Protein AF-A0ABD0WY75-F1 (afdb_monomer_lite)

pLDDT: mean 77.97, std 17.56, range [25.66, 98.19]

Sequence (270 aa):
MMVNAELRQLYPDSDELFEIVLMTNNDAKVGVRLLNSINHYELTTDKFCMMGGQSPIGFLKAYMTNLYLSEDEEKVTEAISQGIACGRCLARRGDSSLITCCNGIAAATMFTAGNVENQLSDTQLRVAFDGDGVLFSDESQIVFNNHGLDSFHENEERLKNQPLQQGLLKYFLEALVKLQNKFDKSQMCPIKTYLVTSRSEVEAGARVHKTLQSWGLKIDQFMFLAGKPKGPPLQKIQPHIFFEDDMKHINLVRELGIITAHVPYGINNM

Secondary structure (DSSP, 8-state):
-HHHHHHHHH-TT-------EEEE-S-HHHHHHHHHHHHHTT---SEEEE-TT--THHHHHHTT-S-EEES-HHHHHHHHHTT--EEEE---TT-------TTT---------TT------TT-EEEEE-TBTTTB-THHHHHHHHHHHHHHHHHHHHTTTSPPPB-TTHHHHHHHHHHHHHGGGSSS-SEEEEEEESS-HHHHHHHHHHHHHHTT---SEEEE-TT--SHHHHHHH--SEEEES-HHHHHHHHHTT--EEE---SGGG-

InterPro domains:
  IPR010394 5-nucleotidase [PF06189] (11-93)
  IPR010394 5-nucleotidase [PF06189] (103-269)
  IPR010394 5-nucleotidase [PTHR31367] (103-269)
  IPR036412 HAD-like superfamily [SSF56784] (127-269)

Organism: Umbra pygmaea (NCBI:txid75934)

Structure (mmCIF, N/CA/C/O backbone):
data_AF-A0ABD0WY75-F1
#
_entry.id   AF-A0ABD0WY75-F1
#
loop_
_atom_site.group_PDB
_atom_site.id
_atom_site.type_symbol
_atom_site.label_atom_id
_atom_site.label_alt_id
_atom_site.label_comp_id
_atom_site.label_asym_id
_atom_site.label_entity_id
_atom_site.label_seq_id
_atom_site.pdbx_PDB_ins_code
_atom_site.Cartn_x
_atom_site.Cartn_y
_atom_site.Cartn_z
_atom_site.occupancy
_atom_site.B_iso_or_equiv
_atom_site.auth_seq_id
_atom_site.auth_comp_id
_atom_site.auth_asym_id
_atom_site.auth_atom_id
_atom_site.pdbx_PDB_model_num
ATOM 1 N N . MET A 1 1 ? -3.040 2.465 20.065 1.00 56.69 1 MET A N 1
ATOM 2 C CA . MET A 1 1 ? -3.080 2.980 18.678 1.00 56.69 1 MET A CA 1
ATOM 3 C C . MET A 1 1 ? -2.959 4.506 18.710 1.00 56.69 1 MET A C 1
ATOM 5 O O . MET A 1 1 ? -3.927 5.173 19.058 1.00 56.69 1 MET A O 1
ATOM 9 N N . MET A 1 2 ? -1.765 5.064 18.461 1.00 69.94 2 MET A N 1
ATOM 10 C CA . MET A 1 2 ? -1.495 6.499 18.694 1.00 69.94 2 MET A CA 1
ATOM 11 C C . MET A 1 2 ? -2.201 7.439 17.712 1.00 69.94 2 MET A C 1
ATOM 13 O O . MET A 1 2 ? -2.633 8.506 18.126 1.00 69.94 2 MET A O 1
ATOM 17 N N . VAL A 1 3 ? -2.422 7.021 16.459 1.00 81.00 3 VAL A N 1
ATOM 18 C CA . VAL A 1 3 ? -3.060 7.865 15.429 1.00 81.00 3 VAL A CA 1
ATOM 19 C C . VAL A 1 3 ? -4.425 8.386 15.890 1.00 81.00 3 VAL A C 1
ATOM 21 O O . VAL A 1 3 ? -4.645 9.592 15.906 1.00 81.00 3 VAL A O 1
ATOM 24 N N . ASN A 1 4 ? -5.328 7.502 16.331 1.00 84.00 4 ASN A N 1
ATOM 25 C CA . ASN A 1 4 ? -6.648 7.921 16.815 1.00 84.00 4 ASN A CA 1
ATOM 26 C C . ASN A 1 4 ? -6.574 8.705 18.128 1.00 84.00 4 ASN A C 1
ATOM 28 O O . ASN A 1 4 ? -7.386 9.601 18.338 1.00 84.00 4 ASN A O 1
ATOM 32 N N . ALA A 1 5 ? -5.620 8.387 19.008 1.00 82.75 5 ALA A N 1
ATOM 33 C CA . ALA A 1 5 ? -5.433 9.139 20.245 1.00 82.75 5 ALA A CA 1
ATOM 34 C C . ALA A 1 5 ? -5.037 10.596 19.951 1.00 82.75 5 ALA A C 1
ATOM 36 O O . ALA A 1 5 ? -5.632 11.513 20.510 1.00 82.75 5 ALA A O 1
ATOM 37 N N . GLU A 1 6 ? -4.102 10.814 19.025 1.00 84.38 6 GLU A N 1
ATOM 38 C CA . GLU A 1 6 ? -3.694 12.151 18.589 1.00 84.38 6 GLU A CA 1
ATOM 39 C C . GLU A 1 6 ? -4.795 12.863 17.788 1.00 84.38 6 GLU A C 1
ATOM 41 O O . GLU A 1 6 ? -5.057 14.041 18.031 1.00 84.38 6 GLU A O 1
ATOM 46 N N . LEU A 1 7 ? -5.510 12.161 16.896 1.00 86.19 7 LEU A N 1
ATOM 47 C CA . LEU A 1 7 ? -6.658 12.738 16.182 1.00 86.19 7 LEU A CA 1
ATOM 48 C C . LEU A 1 7 ? -7.729 13.236 17.150 1.00 86.19 7 LEU A C 1
ATOM 50 O O . LEU A 1 7 ? -8.229 14.338 16.963 1.00 86.19 7 LEU A O 1
ATOM 54 N N . ARG A 1 8 ? -8.047 12.471 18.201 1.00 87.12 8 ARG A N 1
ATOM 55 C CA . ARG A 1 8 ? -9.018 12.884 19.226 1.00 87.12 8 ARG A CA 1
ATOM 56 C C . ARG A 1 8 ? -8.521 14.056 20.075 1.00 87.12 8 ARG A C 1
ATOM 58 O O . ARG A 1 8 ? -9.341 14.827 20.556 1.00 87.12 8 ARG A O 1
ATOM 65 N N . GLN A 1 9 ? -7.209 14.219 20.259 1.00 86.06 9 GLN A N 1
ATOM 66 C CA . GLN A 1 9 ? -6.656 15.405 20.926 1.00 86.06 9 GLN A CA 1
ATOM 67 C C . GLN A 1 9 ? -6.775 16.660 20.053 1.00 86.06 9 GLN A C 1
ATOM 69 O O . GLN A 1 9 ? -7.120 17.727 20.557 1.00 86.06 9 GLN A O 1
ATOM 74 N N . LEU A 1 10 ? -6.495 16.542 18.753 1.00 86.00 10 LEU A N 1
ATOM 75 C CA . LEU A 1 10 ? -6.554 17.664 17.809 1.00 86.00 10 LEU A CA 1
ATOM 76 C C . LEU A 1 10 ? -7.991 18.015 17.395 1.00 86.00 10 LEU A C 1
ATOM 78 O O . LEU A 1 10 ? -8.306 19.186 17.178 1.00 86.00 10 LEU A O 1
ATOM 82 N N . TYR A 1 11 ? -8.848 17.002 17.284 1.00 87.56 11 TYR A N 1
ATOM 83 C CA . TYR A 1 11 ? -10.222 17.085 16.797 1.00 87.56 11 TYR A CA 1
ATOM 84 C C . TYR A 1 11 ? -11.162 16.218 17.660 1.00 87.56 11 TYR A C 1
ATOM 86 O O . TYR A 1 11 ? -11.582 15.145 17.218 1.00 87.56 11 TYR A O 1
ATOM 94 N N . PRO A 1 12 ? -11.520 16.665 18.880 1.00 86.19 12 PRO A N 1
ATOM 95 C CA . PRO A 1 12 ? -12.317 15.872 19.825 1.00 86.19 12 PRO A CA 1
ATOM 96 C C . PRO A 1 12 ? -13.682 15.420 19.292 1.00 86.19 12 PRO A C 1
ATOM 98 O O . PRO A 1 12 ? -14.121 14.318 19.612 1.00 86.19 12 PRO A O 1
ATOM 101 N N . ASP A 1 13 ? -14.308 16.244 18.449 1.00 87.25 13 ASP A N 1
ATOM 102 C CA . ASP A 1 13 ? -15.655 16.020 17.908 1.00 87.25 13 ASP A CA 1
ATOM 103 C C . ASP A 1 13 ? -15.654 15.391 16.498 1.00 87.25 13 ASP A C 1
ATOM 105 O O . ASP A 1 13 ? -16.693 15.322 15.847 1.00 87.25 13 ASP A O 1
ATOM 109 N N . SER A 1 14 ? -14.491 14.991 15.965 1.00 82.25 14 SER A N 1
ATOM 110 C CA . SER A 1 14 ? -14.400 14.421 14.615 1.00 82.25 14 SER A CA 1
ATOM 111 C C . SER A 1 14 ? -14.626 12.910 14.626 1.00 82.25 14 SER A C 1
ATOM 113 O O . SER A 1 14 ? -13.877 12.170 15.260 1.00 82.25 14 SER A O 1
ATOM 115 N N . ASP A 1 15 ? -15.597 12.453 13.834 1.00 80.25 15 ASP A N 1
ATOM 116 C CA . ASP A 1 15 ? -15.858 11.024 13.596 1.00 80.25 15 ASP A CA 1
ATOM 117 C C . ASP A 1 15 ? -14.959 10.413 12.506 1.00 80.25 15 ASP A C 1
ATOM 119 O O . ASP A 1 15 ? -14.953 9.208 12.269 1.00 80.25 15 ASP A O 1
ATOM 123 N N . GLU A 1 16 ? -14.171 11.237 11.822 1.00 81.38 16 GLU A N 1
ATOM 124 C CA . GLU A 1 16 ? -13.267 10.807 10.758 1.00 81.38 16 GLU A CA 1
ATOM 125 C C . GLU A 1 16 ? -11.935 10.317 11.358 1.00 81.38 16 GLU A C 1
ATOM 127 O O . GLU A 1 16 ? -10.916 11.026 11.345 1.00 81.38 16 GLU A O 1
ATOM 132 N N . LEU A 1 17 ? -11.977 9.103 11.902 1.00 82.50 17 LEU A N 1
ATOM 133 C CA . LEU A 1 17 ? -10.869 8.401 12.546 1.00 82.50 17 LEU A CA 1
ATOM 134 C C . LEU A 1 17 ? -10.391 7.212 11.705 1.00 82.50 17 LEU A C 1
ATOM 136 O O . LEU A 1 17 ? -11.033 6.803 10.739 1.00 82.50 17 LEU A O 1
ATOM 140 N N . PHE A 1 18 ? -9.247 6.643 12.081 1.00 80.50 18 PHE A N 1
ATOM 141 C CA . PHE A 1 18 ? -8.784 5.376 11.528 1.00 80.50 18 PHE A CA 1
ATOM 142 C C . PHE A 1 18 ? -9.603 4.234 12.144 1.00 80.50 18 PHE A C 1
ATOM 144 O O . PHE A 1 18 ? -9.362 3.866 13.290 1.00 80.50 18 PHE A O 1
ATOM 151 N N . GLU A 1 19 ? -10.583 3.695 11.421 1.00 80.00 19 GLU A N 1
ATOM 152 C CA . GLU A 1 19 ? -11.421 2.601 11.927 1.00 80.00 19 GLU A CA 1
ATOM 153 C C . GLU A 1 19 ? -10.840 1.225 11.577 1.00 80.00 19 GLU A C 1
ATOM 155 O O . GLU A 1 19 ? -10.542 0.936 10.415 1.00 80.00 19 GLU A O 1
ATOM 160 N N . ILE A 1 20 ? -10.744 0.340 12.572 1.00 79.19 20 ILE A N 1
ATOM 161 C CA . ILE A 1 20 ? -10.392 -1.069 12.376 1.00 79.19 20 ILE A CA 1
ATOM 162 C C . ILE A 1 20 ? -11.634 -1.935 12.563 1.00 79.19 20 ILE A C 1
ATOM 164 O O . ILE A 1 20 ? -12.172 -2.066 13.667 1.00 79.19 20 ILE A O 1
ATOM 168 N N . VAL A 1 21 ? -12.060 -2.570 11.470 1.00 77.81 21 VAL A N 1
ATOM 169 C CA . VAL A 1 21 ? -13.169 -3.527 11.464 1.00 77.81 21 VAL A CA 1
ATOM 170 C C . VAL A 1 21 ? -12.616 -4.943 11.398 1.00 77.81 21 VAL A C 1
ATOM 172 O O . VAL A 1 21 ? -11.997 -5.335 10.409 1.00 77.81 21 VAL A O 1
ATOM 175 N N . LEU A 1 22 ? -12.868 -5.735 12.438 1.00 77.19 22 LEU A N 1
ATOM 176 C CA . LEU A 1 22 ? -12.552 -7.157 12.422 1.00 77.19 22 LEU A CA 1
ATOM 177 C C . LEU A 1 22 ? -13.721 -7.938 11.817 1.00 77.19 22 LEU A C 1
ATOM 179 O O . LEU A 1 22 ? -14.833 -7.916 12.344 1.00 77.19 22 LEU A O 1
ATOM 183 N N . MET A 1 23 ? -13.463 -8.670 10.735 1.00 75.56 23 MET A N 1
ATOM 184 C CA . MET A 1 23 ? -14.471 -9.476 10.044 1.00 75.56 23 MET A CA 1
ATOM 185 C C . MET A 1 23 ? -14.163 -10.963 10.206 1.00 75.56 23 MET A C 1
ATOM 187 O O . MET A 1 23 ? -13.052 -11.402 9.922 1.00 75.56 23 MET A O 1
ATOM 191 N N . THR A 1 24 ? -15.147 -11.755 10.636 1.00 74.69 24 THR A N 1
ATOM 192 C CA . THR A 1 24 ? -15.017 -13.213 10.753 1.00 74.69 24 THR A CA 1
ATOM 193 C C . THR A 1 24 ? -16.090 -13.934 9.952 1.00 74.69 24 THR A C 1
ATOM 195 O O . THR A 1 24 ? -17.243 -13.509 9.901 1.00 74.69 24 THR A O 1
ATOM 198 N N . ASN A 1 25 ? -15.718 -15.061 9.344 1.00 69.31 25 ASN A N 1
ATOM 199 C CA . ASN A 1 25 ? -16.666 -15.917 8.635 1.00 69.31 25 ASN A CA 1
ATOM 200 C C . ASN A 1 25 ? -17.450 -16.853 9.572 1.00 69.31 25 ASN A C 1
ATOM 202 O O . ASN A 1 25 ? -18.334 -17.581 9.129 1.00 69.31 25 ASN A O 1
ATOM 206 N N . ASN A 1 26 ? -17.126 -16.833 10.865 1.00 68.00 26 ASN A N 1
ATOM 207 C CA . ASN A 1 26 ? -17.739 -17.708 11.847 1.00 68.00 26 ASN A CA 1
ATOM 208 C C . ASN A 1 26 ? -19.177 -17.326 12.181 1.00 68.00 26 ASN A C 1
ATOM 210 O O . ASN A 1 26 ? -19.568 -16.161 12.114 1.00 68.00 26 ASN A O 1
ATOM 214 N N . ASP A 1 27 ? -19.925 -18.329 12.634 1.00 65.69 27 ASP A N 1
ATOM 215 C CA . ASP A 1 27 ? -21.234 -18.161 13.260 1.00 65.69 27 ASP A CA 1
ATOM 216 C C . ASP A 1 27 ? -21.099 -17.503 14.650 1.00 65.69 27 ASP A C 1
ATOM 218 O O . ASP A 1 27 ? -20.102 -17.698 15.359 1.00 65.69 27 ASP A O 1
ATOM 222 N N . ALA A 1 28 ? -22.128 -16.752 15.054 1.00 63.78 28 ALA A N 1
ATOM 223 C CA . ALA A 1 28 ? -22.280 -16.043 16.326 1.00 63.78 28 ALA A CA 1
ATOM 224 C C . ALA A 1 28 ? -21.861 -16.864 17.553 1.00 63.78 28 ALA A C 1
ATOM 226 O O . ALA A 1 28 ? -21.280 -16.325 18.496 1.00 63.78 28 ALA A O 1
ATOM 227 N N . LYS A 1 29 ? -22.069 -18.186 17.517 1.00 63.94 29 LYS A N 1
ATOM 228 C CA . LYS A 1 29 ? -21.698 -19.102 18.610 1.00 63.94 29 LYS A CA 1
ATOM 229 C C . LYS A 1 29 ? -20.191 -19.155 18.895 1.00 63.94 29 LYS A C 1
ATOM 231 O O . LYS A 1 29 ? -19.803 -19.342 20.044 1.00 63.94 29 LYS A O 1
ATOM 236 N N . VAL A 1 30 ? -19.338 -18.963 17.885 1.00 67.25 30 VAL A N 1
ATOM 237 C CA . VAL A 1 30 ? -17.868 -18.894 18.042 1.00 67.25 30 VAL A CA 1
ATOM 238 C C . VAL A 1 30 ? -17.408 -17.461 18.354 1.00 67.25 30 VAL A C 1
ATOM 240 O O . VAL A 1 30 ? -16.307 -17.258 18.869 1.00 67.25 30 VAL A O 1
ATOM 243 N N . GLY A 1 31 ? -18.270 -16.467 18.111 1.00 64.25 31 GLY A N 1
ATOM 244 C CA . GLY A 1 31 ? -17.987 -15.042 18.306 1.00 64.25 31 GLY A CA 1
ATOM 245 C C . GLY A 1 31 ? -17.594 -14.686 19.738 1.00 64.25 31 GLY A C 1
ATOM 246 O O . GLY A 1 31 ? -16.689 -13.884 19.934 1.00 64.25 31 GLY A O 1
ATOM 247 N N . VAL A 1 32 ? -18.174 -15.354 20.741 1.00 69.62 32 VAL A N 1
ATOM 248 C CA . VAL A 1 32 ? -17.834 -15.124 22.159 1.00 69.62 32 VAL A CA 1
ATOM 249 C C . VAL A 1 32 ? -16.376 -15.476 22.458 1.00 69.62 32 VAL A C 1
ATOM 251 O O . VAL A 1 32 ? -15.704 -14.749 23.184 1.00 69.62 32 VAL A O 1
ATOM 254 N N . ARG A 1 33 ? -15.845 -16.558 21.871 1.00 72.25 33 ARG A N 1
ATOM 255 C CA . ARG A 1 33 ? -14.437 -16.935 22.073 1.00 72.25 33 ARG A CA 1
ATOM 256 C C . ARG A 1 33 ? -13.500 -15.893 21.471 1.00 72.25 33 ARG A C 1
ATOM 258 O O . ARG A 1 33 ? -12.497 -15.556 22.086 1.00 72.25 33 ARG A O 1
ATOM 265 N N . LEU A 1 34 ? -13.848 -15.380 20.294 1.00 70.44 34 LEU A N 1
ATOM 266 C CA . LEU A 1 34 ? -13.071 -14.343 19.625 1.00 70.44 34 LEU A CA 1
ATOM 267 C C . LEU A 1 34 ? -13.119 -13.017 20.397 1.00 70.44 34 LEU A C 1
ATOM 269 O O . LEU A 1 34 ? -12.074 -12.417 20.612 1.00 70.44 34 LEU A O 1
ATOM 273 N N . LEU A 1 35 ? -14.291 -12.612 20.894 1.00 71.50 35 LEU A N 1
ATOM 274 C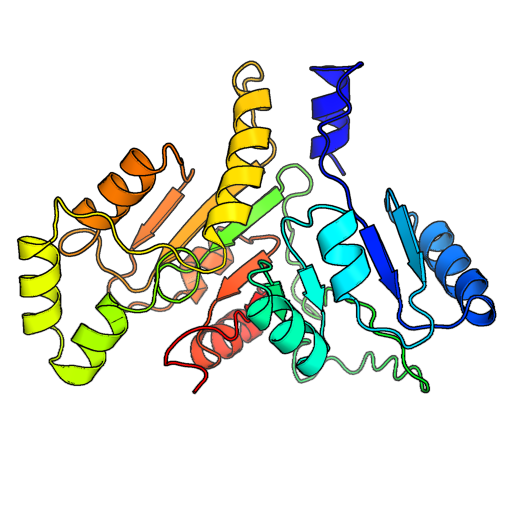 CA . LEU A 1 35 ? -14.441 -11.451 21.779 1.00 71.50 35 LEU A CA 1
ATOM 275 C C . LEU A 1 35 ? -13.609 -11.595 23.058 1.00 71.50 35 LEU A C 1
ATOM 277 O O . LEU A 1 35 ? -12.937 -10.652 23.467 1.00 71.50 35 LEU A O 1
ATOM 281 N N . ASN A 1 36 ? -13.587 -12.787 23.658 1.00 72.88 36 ASN A N 1
ATOM 282 C CA . ASN A 1 36 ? -12.738 -13.055 24.816 1.00 72.88 36 ASN A CA 1
ATOM 283 C C . ASN A 1 36 ? -11.252 -12.907 24.475 1.00 72.88 36 ASN A C 1
ATOM 285 O O . ASN A 1 36 ? -10.511 -12.361 25.283 1.00 72.88 36 ASN A O 1
ATOM 289 N N . SER A 1 37 ? -10.814 -13.348 23.292 1.00 73.56 37 SER A N 1
ATOM 290 C CA . SER A 1 37 ? -9.439 -13.133 22.831 1.00 73.56 37 SER A CA 1
ATOM 291 C C . SER A 1 37 ? -9.130 -11.652 22.599 1.00 73.56 37 SER A C 1
ATOM 293 O O . SER A 1 37 ? -8.089 -11.191 23.051 1.00 73.56 37 SER A O 1
ATOM 295 N N . ILE A 1 38 ? -10.030 -10.897 21.961 1.00 71.62 38 ILE A N 1
ATOM 296 C CA . ILE A 1 38 ? -9.884 -9.443 21.759 1.00 71.62 38 ILE A CA 1
ATOM 297 C C . ILE A 1 38 ? -9.696 -8.738 23.103 1.00 71.62 38 ILE A C 1
ATOM 299 O O . ILE A 1 38 ? -8.756 -7.966 23.258 1.00 71.62 38 ILE A O 1
ATOM 303 N N . ASN A 1 39 ? -10.535 -9.066 24.088 1.00 73.81 39 ASN A N 1
ATOM 304 C CA . ASN A 1 39 ? -10.449 -8.494 25.429 1.00 73.81 39 ASN A CA 1
ATOM 305 C C . ASN A 1 39 ? -9.180 -8.936 26.168 1.00 73.81 39 ASN A C 1
ATOM 307 O O . ASN A 1 39 ? -8.546 -8.126 26.830 1.00 73.81 39 ASN A O 1
ATOM 311 N N . HIS A 1 40 ? -8.801 -10.212 26.057 1.00 71.06 40 HIS A N 1
ATOM 312 C CA . HIS A 1 40 ? -7.623 -10.761 26.730 1.00 71.06 40 HIS A CA 1
ATOM 313 C C . HIS A 1 40 ? -6.314 -10.143 26.228 1.00 71.06 40 HIS A C 1
ATOM 315 O O . HIS A 1 40 ? -5.424 -9.880 27.027 1.00 71.06 40 HIS A O 1
ATOM 321 N N . TYR A 1 41 ? -6.204 -9.919 24.917 1.00 68.25 41 TYR A N 1
ATOM 322 C CA . TYR A 1 41 ? -5.036 -9.298 24.288 1.00 68.25 41 TYR A CA 1
ATOM 323 C C . TYR A 1 41 ? -5.153 -7.771 24.169 1.00 68.25 41 TYR A C 1
ATOM 325 O O . TYR A 1 41 ? -4.303 -7.154 23.532 1.00 68.25 41 TYR A O 1
ATOM 333 N N . GLU A 1 42 ? -6.205 -7.173 24.739 1.00 67.44 42 GLU A N 1
ATOM 334 C CA . GLU A 1 42 ? -6.468 -5.727 24.713 1.00 67.44 42 GLU A CA 1
ATOM 335 C C . GLU A 1 42 ? -6.414 -5.128 23.293 1.00 67.44 42 GLU A C 1
ATOM 337 O O . GLU A 1 42 ? -5.931 -4.016 23.058 1.00 67.44 42 GLU A O 1
ATOM 342 N N . LEU A 1 43 ? -6.916 -5.885 22.311 1.00 68.25 43 LEU A N 1
ATOM 343 C CA . LEU A 1 43 ? -6.920 -5.456 20.918 1.00 68.25 43 LEU A CA 1
ATOM 344 C C . LEU A 1 43 ? -7.932 -4.325 20.730 1.00 68.25 43 LEU A C 1
ATOM 346 O O . LEU A 1 43 ? -9.111 -4.444 21.059 1.00 68.25 43 LEU A O 1
ATOM 350 N N . THR A 1 44 ? -7.470 -3.226 20.144 1.00 65.06 44 THR A N 1
ATOM 351 C CA . THR A 1 44 ? -8.316 -2.076 19.817 1.00 65.06 44 THR A CA 1
ATOM 352 C C . THR A 1 44 ? -8.976 -2.304 18.458 1.00 65.06 44 THR A C 1
ATOM 354 O O . THR A 1 44 ? -8.374 -2.054 17.418 1.00 65.06 44 THR A O 1
ATOM 357 N N . THR A 1 45 ? -10.207 -2.818 18.467 1.00 66.56 45 THR A N 1
ATOM 358 C CA . THR A 1 45 ? -11.062 -2.945 17.273 1.00 66.56 45 THR A CA 1
ATOM 359 C C . THR A 1 45 ? -12.315 -2.099 17.449 1.00 66.56 45 THR A C 1
ATOM 361 O O . THR A 1 45 ? -13.025 -2.276 18.439 1.00 66.56 45 THR A O 1
ATOM 364 N N . ASP A 1 46 ? -12.612 -1.216 16.498 1.00 66.56 46 ASP A N 1
ATOM 365 C CA . ASP A 1 46 ? -13.765 -0.311 16.587 1.00 66.56 46 ASP A CA 1
ATOM 366 C C . ASP A 1 46 ? -15.081 -1.037 16.295 1.00 66.56 46 ASP A C 1
ATOM 368 O O . ASP A 1 46 ? -16.116 -0.748 16.896 1.00 66.56 46 ASP A O 1
ATOM 372 N N . LYS A 1 47 ? -15.050 -1.991 15.356 1.00 73.38 47 LYS A N 1
ATOM 373 C CA . LYS A 1 47 ? -16.229 -2.748 14.922 1.00 73.38 47 LYS A CA 1
ATOM 374 C C . LYS A 1 47 ? -15.876 -4.213 14.704 1.00 73.38 47 LYS A C 1
ATOM 376 O O . LYS A 1 47 ? -14.765 -4.561 14.302 1.00 73.38 47 LYS A O 1
ATOM 381 N N . PHE A 1 48 ? -16.858 -5.071 14.943 1.00 76.25 48 PHE A N 1
ATOM 382 C CA . PHE A 1 48 ? -16.754 -6.508 14.740 1.00 76.25 48 PHE A CA 1
ATOM 383 C C . PHE A 1 48 ? -17.935 -7.003 13.904 1.00 76.25 48 PHE A C 1
ATOM 385 O O . PHE A 1 48 ? -19.089 -6.717 14.227 1.00 76.25 48 PHE A O 1
ATOM 392 N N . CYS A 1 49 ? -17.647 -7.745 12.835 1.00 73.12 49 CYS A N 1
ATOM 393 C CA . CYS A 1 49 ? -18.646 -8.246 11.896 1.00 73.12 49 CYS A CA 1
ATOM 394 C C . CYS A 1 49 ? -18.562 -9.765 11.771 1.00 73.12 49 CYS A C 1
ATOM 396 O O . CYS A 1 49 ? -17.489 -10.329 11.547 1.00 73.12 49 CYS A O 1
ATOM 398 N N . MET A 1 50 ? -19.717 -10.423 11.856 1.00 74.81 50 MET A N 1
ATOM 399 C CA . MET A 1 50 ? -19.849 -11.866 11.671 1.00 74.81 50 MET A CA 1
ATOM 400 C C . MET A 1 50 ? -20.611 -12.134 10.382 1.00 74.81 50 MET A C 1
ATOM 402 O O . MET A 1 50 ? -21.753 -11.705 10.236 1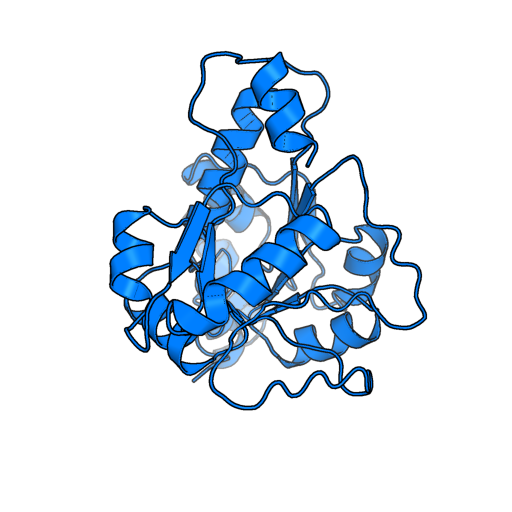.00 74.81 50 MET A O 1
ATOM 406 N N . MET A 1 51 ? -19.967 -12.821 9.445 1.00 75.19 51 MET A N 1
ATOM 407 C CA . MET A 1 51 ? -20.509 -13.045 8.104 1.00 75.19 51 MET A CA 1
ATOM 408 C C . MET A 1 51 ? -21.269 -14.371 7.998 1.00 75.19 51 MET A C 1
ATOM 410 O O . MET A 1 51 ? -22.049 -14.542 7.069 1.00 75.19 51 MET A O 1
ATOM 414 N N . GLY A 1 52 ? -21.074 -15.309 8.936 1.00 69.38 52 GLY A N 1
ATOM 415 C CA . GLY A 1 52 ? -21.813 -16.578 8.972 1.00 69.38 52 GLY A CA 1
ATOM 416 C C . GLY A 1 52 ? -21.703 -17.400 7.681 1.00 69.38 52 GLY A C 1
ATOM 417 O O . GLY A 1 52 ? -22.693 -17.972 7.232 1.00 69.38 52 GLY A O 1
ATOM 418 N N . GLY A 1 53 ? -20.530 -17.414 7.046 1.00 70.50 53 GLY A N 1
ATOM 419 C CA . GLY A 1 53 ? -20.301 -18.094 5.769 1.00 70.50 53 GLY A CA 1
ATOM 420 C C . GLY A 1 53 ? -20.589 -17.254 4.520 1.00 70.50 53 GLY A C 1
ATOM 421 O O . GLY A 1 53 ? -20.317 -17.727 3.420 1.00 70.50 53 GLY A O 1
ATOM 422 N N . GLN A 1 54 ? -21.135 -16.042 4.657 1.00 74.56 54 GLN A N 1
ATOM 423 C CA . GLN A 1 54 ? -21.444 -15.163 3.526 1.00 74.56 54 GLN A CA 1
ATOM 424 C C . GLN A 1 54 ? -20.201 -14.437 2.994 1.00 74.56 54 GLN A C 1
ATOM 426 O O . GLN A 1 54 ? -19.212 -14.239 3.703 1.00 74.56 54 GLN A O 1
ATOM 431 N N . SER A 1 55 ? -20.282 -13.998 1.737 1.00 81.00 55 SER A N 1
ATOM 432 C CA . SER A 1 55 ? -19.248 -13.180 1.099 1.00 81.00 55 SER A CA 1
ATOM 433 C C . SER A 1 55 ? -18.993 -11.873 1.878 1.00 81.00 55 SER A C 1
ATOM 435 O O . SER A 1 55 ? -19.950 -11.214 2.309 1.00 81.00 55 SER A O 1
ATOM 437 N N . PRO A 1 56 ? -17.722 -11.444 2.034 1.00 80.62 56 PRO A N 1
ATOM 438 C CA . PRO A 1 56 ? -17.386 -10.197 2.719 1.00 80.62 56 PRO A CA 1
ATOM 439 C C . PRO A 1 56 ? -17.832 -8.948 1.949 1.00 80.62 56 PRO A C 1
ATOM 441 O O . PRO A 1 56 ? -17.964 -7.880 2.545 1.00 80.62 56 PRO A O 1
ATOM 444 N N . ILE A 1 57 ? -18.098 -9.058 0.644 1.00 82.19 57 ILE A N 1
ATOM 445 C CA . ILE A 1 57 ? -18.285 -7.917 -0.263 1.00 82.19 57 ILE A CA 1
ATOM 446 C C . ILE A 1 57 ? -19.403 -6.977 0.177 1.00 82.19 57 ILE A C 1
ATOM 448 O O . ILE A 1 57 ? -19.236 -5.758 0.118 1.00 82.19 57 ILE A O 1
ATOM 452 N N . GLY A 1 58 ? -20.539 -7.522 0.619 1.00 81.44 58 GLY A N 1
ATOM 453 C CA . GLY A 1 58 ? -21.677 -6.708 1.054 1.00 81.44 58 GLY A CA 1
ATOM 454 C C . GLY A 1 58 ? -21.302 -5.781 2.210 1.00 81.44 58 GLY A C 1
ATOM 455 O O . GLY A 1 58 ? -21.613 -4.591 2.185 1.00 81.44 58 GLY A O 1
ATOM 456 N N . PHE A 1 59 ? -20.554 -6.309 3.178 1.00 82.62 59 PHE A N 1
ATOM 457 C CA . PHE A 1 59 ? -20.054 -5.540 4.310 1.00 82.62 59 PHE A CA 1
ATOM 458 C C . PHE A 1 59 ? -18.964 -4.553 3.890 1.00 82.62 59 PHE A C 1
ATOM 460 O O . PHE A 1 59 ? -19.042 -3.390 4.267 1.00 82.62 59 PHE A O 1
ATOM 467 N N . LEU A 1 60 ? -17.992 -4.972 3.073 1.00 80.44 60 LEU A N 1
ATOM 468 C CA . LEU A 1 60 ? -16.913 -4.087 2.611 1.00 80.44 60 LEU A CA 1
ATOM 469 C C . LEU A 1 60 ? -17.459 -2.855 1.870 1.00 80.44 60 LEU A C 1
ATOM 471 O O . LEU A 1 60 ? -16.996 -1.734 2.080 1.00 80.44 60 LEU A O 1
ATOM 475 N N . LYS A 1 61 ? -18.499 -3.043 1.047 1.00 77.75 61 LYS A N 1
ATOM 476 C CA . LYS A 1 61 ? -19.196 -1.939 0.372 1.00 77.75 61 LYS A CA 1
ATOM 477 C C . LYS A 1 61 ? -19.974 -1.064 1.355 1.00 77.75 61 LYS A C 1
ATOM 479 O O . LYS A 1 61 ? -19.901 0.157 1.258 1.00 77.75 61 LYS A O 1
ATOM 484 N N . ALA A 1 62 ? -20.690 -1.668 2.305 1.00 80.81 62 ALA A N 1
ATOM 485 C CA . ALA A 1 62 ? -21.462 -0.933 3.307 1.00 80.81 62 ALA A CA 1
ATOM 486 C C . ALA A 1 62 ? -20.577 -0.071 4.224 1.00 80.81 62 ALA A C 1
ATOM 488 O O . ALA A 1 62 ? -20.967 1.038 4.580 1.00 80.81 62 ALA A O 1
ATOM 489 N N . TYR A 1 63 ? -19.378 -0.552 4.562 1.00 78.50 63 TYR A N 1
ATOM 490 C CA . TYR A 1 63 ? -18.399 0.177 5.372 1.00 78.50 63 TYR A CA 1
ATOM 491 C C . TYR A 1 63 ? -17.516 1.137 4.569 1.00 78.50 63 TYR A C 1
ATOM 493 O O . TYR A 1 63 ? -16.653 1.778 5.159 1.00 78.50 63 TYR A O 1
ATOM 501 N N . MET A 1 64 ? -17.706 1.245 3.247 1.00 78.94 64 MET A N 1
ATOM 502 C CA . MET A 1 64 ? -16.853 2.053 2.364 1.00 78.94 64 MET A CA 1
ATOM 503 C C . MET A 1 64 ? -15.356 1.754 2.568 1.00 78.94 64 MET A C 1
ATOM 505 O O . MET A 1 64 ? -14.528 2.660 2.659 1.00 78.94 64 MET A O 1
ATOM 509 N N . THR A 1 65 ? -15.013 0.468 2.683 1.00 78.50 65 THR A N 1
ATOM 510 C CA . THR A 1 65 ? -13.686 0.016 3.113 1.00 78.50 65 THR A CA 1
ATOM 511 C C . THR A 1 65 ? -12.564 0.543 2.215 1.00 78.50 65 THR A C 1
ATOM 513 O O . THR A 1 65 ? -12.566 0.325 1.004 1.00 78.50 65 THR A O 1
ATOM 516 N N . ASN A 1 66 ? -11.561 1.189 2.824 1.00 80.25 66 ASN A N 1
ATOM 517 C CA . ASN A 1 66 ? -10.379 1.688 2.114 1.00 80.25 66 ASN A CA 1
ATOM 518 C C . ASN A 1 66 ? -9.268 0.643 1.943 1.00 80.25 66 ASN A C 1
ATOM 520 O O . ASN A 1 66 ? -8.438 0.811 1.057 1.00 80.25 66 ASN A O 1
ATOM 524 N N . LEU A 1 67 ? -9.226 -0.395 2.785 1.00 84.50 67 LEU A N 1
ATOM 525 C CA . LEU A 1 67 ? -8.286 -1.513 2.685 1.00 84.50 67 LEU A CA 1
ATOM 526 C C . LEU A 1 67 ? -8.894 -2.777 3.303 1.00 84.50 67 LEU A C 1
ATOM 528 O O . LEU A 1 67 ? -9.292 -2.765 4.467 1.00 84.50 67 LEU A O 1
ATOM 532 N N . TYR A 1 68 ? -8.911 -3.872 2.545 1.00 81.94 68 TYR A N 1
ATOM 533 C CA . TYR A 1 68 ? -9.273 -5.203 3.027 1.00 81.94 68 TYR A CA 1
ATOM 534 C C . TYR A 1 68 ? -8.042 -6.117 3.091 1.00 81.94 68 TYR A C 1
ATOM 536 O O . TYR A 1 68 ? -7.349 -6.310 2.093 1.00 81.94 68 TYR A O 1
ATOM 544 N N . LEU A 1 69 ? -7.769 -6.695 4.262 1.00 79.69 69 LEU A N 1
ATOM 545 C CA . LEU A 1 69 ? -6.673 -7.646 4.464 1.00 79.69 69 LEU A CA 1
ATOM 546 C C . LEU A 1 69 ? -7.228 -9.017 4.847 1.00 79.69 69 LEU A C 1
ATOM 548 O O . LEU A 1 69 ? -8.059 -9.127 5.749 1.00 79.69 69 LEU A O 1
ATOM 552 N N . SER A 1 70 ? -6.758 -10.064 4.172 1.00 77.69 70 SER A N 1
ATOM 553 C CA . SER A 1 70 ? -7.180 -11.444 4.424 1.00 77.69 70 SER A CA 1
ATOM 554 C C . SER A 1 70 ? -6.083 -12.431 4.028 1.00 77.69 70 SER A C 1
ATOM 556 O O . SER A 1 70 ? -5.267 -12.147 3.160 1.00 77.69 70 SER A O 1
ATOM 558 N N . GLU A 1 71 ? -6.044 -13.603 4.656 1.00 71.44 71 GLU A N 1
ATOM 559 C CA . GLU A 1 71 ? -5.187 -14.717 4.213 1.00 71.44 71 GLU A CA 1
ATOM 560 C C . GLU A 1 71 ? -5.860 -15.565 3.115 1.00 71.44 71 GLU A C 1
ATOM 562 O O . GLU A 1 71 ? -5.193 -16.307 2.388 1.00 71.44 71 GLU A O 1
ATOM 567 N N . ASP A 1 72 ? -7.185 -15.436 2.992 1.00 74.75 72 ASP A N 1
ATOM 568 C CA . ASP A 1 72 ? -8.028 -16.167 2.051 1.00 74.75 72 ASP A CA 1
ATOM 569 C C . ASP A 1 72 ? -7.953 -15.541 0.653 1.00 74.75 72 ASP A C 1
ATOM 571 O O . ASP A 1 72 ? -8.453 -14.439 0.415 1.00 74.75 72 ASP A O 1
ATOM 575 N N . GLU A 1 73 ? -7.314 -16.269 -0.258 1.00 72.62 73 GLU A N 1
ATOM 576 C CA . GLU A 1 73 ? -7.088 -15.867 -1.644 1.00 72.62 73 GLU A CA 1
ATOM 577 C C . GLU A 1 73 ? -8.381 -15.684 -2.436 1.00 72.62 73 GLU A C 1
ATOM 579 O O . GLU A 1 73 ? -8.486 -14.732 -3.210 1.00 72.62 73 GLU A O 1
ATOM 584 N N . GLU A 1 74 ? -9.377 -16.544 -2.220 1.00 77.31 74 GLU A N 1
ATOM 585 C CA . GLU A 1 74 ? -10.653 -16.462 -2.929 1.00 77.31 74 GLU A CA 1
ATOM 586 C C . GLU A 1 74 ? -11.374 -15.173 -2.536 1.00 77.31 74 GLU A C 1
ATOM 588 O O . GLU A 1 74 ? -11.814 -14.421 -3.405 1.00 77.31 74 GLU A O 1
ATOM 593 N N . LYS A 1 75 ? -11.396 -14.845 -1.237 1.00 78.38 75 LYS A N 1
ATOM 594 C CA . LYS A 1 75 ? -12.005 -13.599 -0.741 1.00 78.38 75 LYS A CA 1
ATOM 595 C C . LYS A 1 75 ? -11.259 -12.344 -1.194 1.00 78.38 75 LYS A C 1
ATOM 597 O O . LYS A 1 75 ? -11.895 -11.335 -1.492 1.00 78.38 75 LYS A O 1
ATOM 602 N N . VAL A 1 76 ? -9.923 -12.376 -1.226 1.00 71.38 76 VAL A N 1
ATOM 603 C CA . VAL A 1 76 ? -9.118 -11.248 -1.733 1.00 71.38 76 VAL A CA 1
ATOM 604 C C . VAL A 1 76 ? -9.400 -11.032 -3.217 1.00 71.38 76 VAL A C 1
ATOM 606 O O . VAL A 1 76 ? -9.679 -9.908 -3.625 1.00 71.38 76 VAL A O 1
ATOM 609 N N . THR A 1 77 ? -9.404 -12.102 -4.011 1.00 72.44 77 THR A N 1
ATOM 610 C CA . THR A 1 77 ? -9.689 -12.041 -5.452 1.00 72.44 77 THR A CA 1
ATOM 611 C C . THR A 1 77 ? -11.109 -11.547 -5.718 1.00 72.44 77 THR A C 1
ATOM 613 O O . THR A 1 77 ? -11.325 -10.680 -6.568 1.00 72.44 77 THR A O 1
ATOM 616 N N . GLU A 1 78 ? -12.082 -12.035 -4.945 1.00 77.44 78 GLU A N 1
ATOM 617 C CA . GLU A 1 78 ? -13.465 -11.567 -4.998 1.00 77.44 78 GLU A CA 1
ATOM 618 C C . GLU A 1 78 ? -13.540 -10.057 -4.727 1.00 77.44 78 GLU A C 1
ATOM 620 O O . GLU A 1 78 ? -14.165 -9.328 -5.495 1.00 77.44 78 GLU A O 1
ATOM 625 N N . ALA A 1 79 ? -12.858 -9.552 -3.697 1.00 74.12 79 ALA A N 1
ATOM 626 C CA . ALA A 1 79 ? -12.861 -8.129 -3.358 1.00 74.12 79 ALA A CA 1
ATOM 627 C C . ALA A 1 79 ? -12.168 -7.257 -4.417 1.00 74.12 79 ALA A C 1
ATOM 629 O O . ALA A 1 79 ? -12.703 -6.206 -4.787 1.00 74.12 79 ALA A O 1
ATOM 630 N N . ILE A 1 80 ? -11.060 -7.728 -4.994 1.00 69.31 80 ILE A N 1
ATOM 631 C CA . ILE A 1 80 ? -10.380 -7.058 -6.112 1.00 69.31 80 ILE A CA 1
ATOM 632 C C . ILE A 1 80 ? -11.298 -6.962 -7.333 1.00 69.31 80 ILE A C 1
ATOM 634 O O . ILE A 1 80 ? -11.388 -5.896 -7.943 1.00 69.31 80 ILE A O 1
ATOM 638 N N . SER A 1 81 ? -12.059 -8.020 -7.648 1.00 69.88 81 SER A N 1
ATOM 639 C CA . SER A 1 81 ? -13.029 -8.004 -8.758 1.00 69.88 81 SER A CA 1
ATOM 640 C C . SER A 1 81 ? -14.123 -6.937 -8.597 1.00 69.88 81 SER A C 1
ATOM 642 O O . SER A 1 81 ? -14.758 -6.532 -9.568 1.00 69.88 81 SER A O 1
ATOM 644 N N . GLN A 1 82 ? -14.340 -6.470 -7.364 1.00 73.81 82 GLN A N 1
ATOM 645 C CA . GLN A 1 82 ? -15.305 -5.428 -7.018 1.00 73.81 82 GLN A CA 1
ATOM 646 C C . GLN A 1 82 ? -14.670 -4.033 -6.909 1.00 73.81 82 GLN A C 1
ATOM 648 O O . GLN A 1 82 ? -15.352 -3.096 -6.493 1.00 73.81 82 GLN A O 1
ATOM 653 N N . GLY A 1 83 ? -13.390 -3.885 -7.269 1.00 64.69 83 GLY A N 1
ATOM 654 C CA . GLY A 1 83 ? -12.647 -2.626 -7.195 1.00 64.69 83 GLY A CA 1
ATOM 655 C C . GLY A 1 83 ? -12.271 -2.204 -5.773 1.00 64.69 83 GLY A C 1
ATOM 656 O O . GLY A 1 83 ? -11.994 -1.029 -5.540 1.00 64.69 83 GLY A O 1
ATOM 657 N N . ILE A 1 84 ? -12.293 -3.131 -4.811 1.00 69.00 84 ILE A N 1
ATOM 658 C CA . ILE A 1 84 ? -11.902 -2.857 -3.425 1.00 69.00 84 ILE A CA 1
ATOM 659 C C . ILE A 1 84 ? -10.384 -3.011 -3.316 1.00 69.00 84 ILE A C 1
ATOM 661 O O . ILE A 1 84 ? -9.809 -3.975 -3.820 1.00 69.00 84 ILE A O 1
ATOM 665 N N . ALA A 1 85 ? -9.727 -2.066 -2.646 1.00 65.75 85 ALA A N 1
ATOM 666 C CA . ALA A 1 85 ? -8.300 -2.145 -2.364 1.00 65.75 85 ALA A CA 1
ATOM 667 C C . ALA A 1 85 ? -8.017 -3.271 -1.358 1.00 65.75 85 ALA A C 1
ATOM 669 O O . ALA A 1 85 ? -8.553 -3.261 -0.247 1.00 65.75 85 ALA A O 1
ATOM 670 N N . CYS A 1 86 ? -7.187 -4.243 -1.746 1.00 60.19 86 CYS A N 1
ATOM 671 C CA . CYS A 1 86 ? -6.960 -5.456 -0.961 1.00 60.19 86 CYS A CA 1
ATOM 672 C C . CYS A 1 86 ? -5.486 -5.850 -0.890 1.00 60.19 86 CYS A C 1
ATOM 674 O O . CYS A 1 86 ? -4.711 -5.542 -1.794 1.00 60.19 86 CYS A O 1
ATOM 676 N N . GLY A 1 87 ? -5.133 -6.610 0.146 1.00 55.56 87 GLY A N 1
ATOM 677 C CA . GLY A 1 87 ? -3.852 -7.300 0.246 1.00 55.56 87 GLY A CA 1
ATOM 678 C C . GLY A 1 87 ? -3.995 -8.667 0.912 1.00 55.56 87 GLY A C 1
ATOM 679 O O . GLY A 1 87 ? -4.708 -8.815 1.907 1.00 55.56 87 GLY A O 1
ATOM 680 N N . ARG A 1 88 ? -3.304 -9.673 0.373 1.00 64.19 88 ARG A N 1
ATOM 681 C CA . ARG A 1 88 ? -3.192 -11.000 0.971 1.00 64.19 88 ARG A CA 1
ATOM 682 C C . ARG A 1 88 ? -2.027 -11.047 1.954 1.00 64.19 88 ARG A C 1
ATOM 684 O O . ARG A 1 88 ? -0.875 -10.862 1.567 1.00 64.19 88 ARG A O 1
ATOM 691 N N . CYS A 1 89 ? -2.308 -11.338 3.219 1.00 62.53 89 CYS A N 1
ATOM 692 C CA . CYS A 1 89 ? -1.271 -11.508 4.240 1.00 62.53 89 CYS A CA 1
ATOM 693 C C . CYS A 1 89 ? -0.633 -12.902 4.132 1.00 62.53 89 CYS A C 1
ATOM 695 O O . CYS A 1 89 ? -1.340 -13.894 3.956 1.00 62.53 89 CYS A O 1
ATOM 697 N N . LEU A 1 90 ? 0.699 -12.997 4.244 1.00 53.47 90 LEU A N 1
ATOM 698 C CA . LEU A 1 90 ? 1.426 -14.268 4.118 1.00 53.47 90 LEU A CA 1
ATOM 699 C C . LEU A 1 90 ? 2.312 -14.558 5.347 1.00 53.47 90 LEU A C 1
ATOM 701 O O . LEU A 1 90 ? 3.280 -13.843 5.621 1.00 53.47 90 LEU A O 1
ATOM 705 N N . ALA A 1 91 ? 2.075 -15.689 6.023 1.00 50.62 91 ALA A N 1
ATOM 706 C CA . ALA A 1 91 ? 2.821 -16.182 7.198 1.00 50.62 91 ALA A CA 1
ATOM 707 C C . ALA A 1 91 ? 4.127 -16.933 6.853 1.00 50.62 91 ALA A C 1
ATOM 709 O O . ALA A 1 91 ? 4.141 -17.741 5.914 1.00 50.62 91 ALA A O 1
ATOM 710 N N . ARG A 1 92 ? 5.254 -16.627 7.528 1.00 47.16 92 ARG A N 1
ATOM 711 C CA . ARG A 1 92 ? 6.611 -17.114 7.169 1.00 47.16 92 ARG A CA 1
ATOM 712 C C . ARG A 1 92 ? 6.663 -18.652 7.146 1.00 47.16 92 ARG A C 1
ATOM 714 O O . ARG A 1 92 ? 6.167 -19.306 8.058 1.00 47.16 92 ARG A O 1
ATOM 721 N N . ARG A 1 93 ? 7.302 -19.253 6.128 1.00 42.75 93 ARG A N 1
ATOM 722 C CA . ARG A 1 93 ? 7.567 -20.708 6.112 1.00 42.75 93 ARG A CA 1
ATOM 723 C C . ARG A 1 93 ? 8.587 -21.038 7.208 1.00 42.75 93 ARG A C 1
ATOM 725 O O . ARG A 1 93 ? 9.751 -20.677 7.073 1.00 42.75 93 ARG A O 1
ATOM 732 N N . GLY A 1 94 ? 8.144 -21.715 8.268 1.00 42.69 94 GLY A N 1
ATOM 733 C CA . GLY A 1 94 ? 9.006 -22.205 9.353 1.00 42.69 94 GLY A CA 1
ATOM 734 C C . GLY A 1 94 ? 8.572 -21.807 10.765 1.00 42.69 94 GLY A C 1
ATOM 735 O O . GLY A 1 94 ? 8.988 -22.474 11.709 1.00 42.69 94 GLY A O 1
ATOM 736 N N . ASP A 1 95 ? 7.687 -20.817 10.927 1.00 41.47 95 ASP A N 1
ATOM 737 C CA . ASP A 1 95 ? 7.037 -20.564 12.217 1.00 41.47 95 ASP A CA 1
ATOM 738 C C . ASP A 1 95 ? 5.968 -21.636 12.455 1.00 41.47 95 ASP A C 1
ATOM 740 O O . ASP A 1 95 ? 4.822 -21.541 12.021 1.00 41.47 95 ASP A O 1
ATOM 744 N N . SER A 1 96 ? 6.365 -22.706 13.144 1.00 32.91 96 SER A N 1
ATOM 745 C CA . SER A 1 96 ? 5.436 -23.680 13.720 1.00 32.91 96 SER A CA 1
ATOM 746 C C . SER A 1 96 ? 4.884 -23.159 15.048 1.00 32.91 96 SER A C 1
ATOM 748 O O . SER A 1 96 ? 5.008 -23.801 16.083 1.00 32.91 96 SER A O 1
ATOM 750 N N . SER A 1 97 ? 4.228 -22.005 15.011 1.00 33.69 97 SER A N 1
ATOM 751 C CA . SER A 1 97 ? 3.068 -21.732 15.861 1.00 33.69 97 SER A CA 1
ATOM 752 C C . SER A 1 97 ? 1.825 -21.896 14.990 1.00 33.69 97 SER A C 1
ATOM 754 O O . SER A 1 97 ? 1.058 -20.975 14.727 1.00 33.69 97 SER A O 1
ATOM 756 N N . LEU A 1 98 ? 1.647 -23.133 14.518 1.00 31.19 98 LEU A N 1
ATOM 75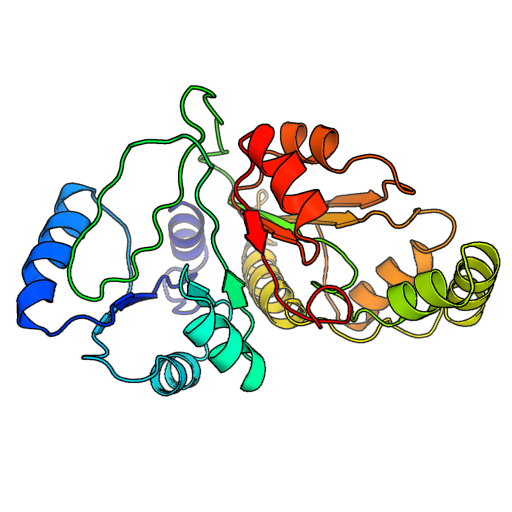7 C CA . LEU A 1 98 ? 0.382 -23.636 14.008 1.00 31.19 98 LEU A CA 1
ATOM 758 C C . LEU A 1 98 ? -0.672 -23.449 15.104 1.00 31.19 98 LEU A C 1
ATOM 760 O O . LEU A 1 98 ? -0.782 -24.271 16.010 1.00 31.19 98 LEU A O 1
ATOM 764 N N . ILE A 1 99 ? -1.494 -22.409 14.998 1.00 27.64 99 ILE A N 1
ATOM 765 C CA . ILE A 1 99 ? -2.892 -22.567 15.380 1.00 27.64 99 ILE A CA 1
ATOM 766 C C . ILE A 1 99 ? -3.650 -22.886 14.097 1.00 27.64 99 ILE A C 1
ATOM 768 O O . ILE A 1 99 ? -4.279 -22.039 13.470 1.00 27.64 99 ILE A O 1
ATOM 772 N N . THR A 1 100 ? -3.610 -24.163 13.727 1.00 25.89 100 THR A N 1
ATOM 773 C CA . THR A 1 100 ? -4.691 -24.771 12.960 1.00 25.89 100 THR A CA 1
ATOM 774 C C . THR A 1 100 ? -5.942 -24.704 13.836 1.00 25.89 100 THR A C 1
ATOM 776 O O . THR A 1 100 ? -6.141 -25.548 14.706 1.00 25.89 100 THR A O 1
ATOM 779 N N . CYS A 1 101 ? -6.790 -23.690 13.657 1.00 25.94 101 CYS A N 1
ATOM 780 C CA . CYS A 1 101 ? -8.177 -23.794 14.098 1.00 25.94 101 CYS A CA 1
ATOM 781 C C . CYS A 1 101 ? -8.979 -24.404 12.954 1.00 25.94 101 CYS A C 1
ATOM 783 O O . CYS A 1 101 ? -9.360 -23.732 11.999 1.00 25.94 101 CYS A O 1
ATOM 785 N N . CYS A 1 102 ? -9.228 -25.701 13.072 1.00 27.55 102 CYS A N 1
ATOM 786 C CA . CYS A 1 102 ? -10.238 -26.419 12.315 1.00 27.55 102 CYS A CA 1
ATOM 787 C C . CYS A 1 102 ? -11.557 -25.609 12.314 1.00 27.55 102 CYS A C 1
ATOM 789 O O . CYS A 1 102 ? -11.961 -25.111 13.367 1.00 27.55 102 CYS A O 1
ATOM 791 N N . ASN A 1 103 ? -12.225 -25.536 11.157 1.00 26.67 103 ASN A N 1
ATOM 792 C CA . ASN A 1 103 ? -13.530 -24.897 10.894 1.00 26.67 103 ASN A CA 1
ATOM 793 C C . ASN A 1 103 ? -13.551 -23.370 10.643 1.00 26.67 103 ASN A C 1
ATOM 795 O O . ASN A 1 103 ? -14.184 -22.629 11.387 1.00 26.67 103 ASN A O 1
ATOM 799 N N . GLY A 1 104 ? -12.988 -22.913 9.517 1.00 30.00 104 GLY A N 1
ATOM 800 C CA . GLY A 1 104 ? -13.533 -21.737 8.810 1.00 30.00 104 GLY A CA 1
ATOM 801 C C . GLY A 1 104 ? -13.283 -20.351 9.419 1.00 30.00 104 GLY A C 1
ATOM 802 O O . GLY A 1 104 ? -14.086 -19.446 9.194 1.00 30.00 104 GLY A O 1
ATOM 803 N N . ILE A 1 105 ? -12.168 -20.147 10.125 1.00 25.66 105 ILE A N 1
ATOM 804 C CA . ILE A 1 105 ? -11.803 -18.843 10.700 1.00 25.66 105 ILE A CA 1
ATOM 805 C C . ILE A 1 105 ? -10.663 -18.210 9.896 1.00 25.66 105 ILE A C 1
ATOM 807 O O . ILE A 1 105 ? -9.533 -18.676 9.978 1.00 25.66 105 ILE A O 1
ATOM 811 N N . ALA A 1 106 ? -10.936 -17.120 9.174 1.00 26.58 106 ALA A N 1
ATOM 812 C CA . ALA A 1 106 ? -9.887 -16.193 8.756 1.00 26.58 106 ALA A CA 1
ATOM 813 C C . ALA A 1 106 ? -9.621 -15.240 9.930 1.00 26.58 106 ALA A C 1
ATOM 815 O O . ALA A 1 106 ? -10.473 -14.425 10.284 1.00 26.58 106 ALA A O 1
ATOM 816 N N . ALA A 1 107 ? -8.472 -15.407 10.570 1.00 28.14 107 ALA A N 1
ATOM 817 C CA . ALA A 1 107 ? -7.857 -14.404 11.422 1.00 28.14 107 ALA A CA 1
ATOM 818 C C . ALA A 1 107 ? -6.604 -13.944 10.677 1.00 28.14 107 ALA A C 1
ATOM 820 O O . ALA A 1 107 ? -5.854 -14.783 10.195 1.00 28.14 107 ALA A O 1
ATOM 821 N N . ALA A 1 108 ? -6.378 -12.638 10.562 1.00 31.06 108 ALA A N 1
ATOM 822 C CA . ALA A 1 108 ? -5.053 -12.158 10.206 1.00 31.06 108 ALA A CA 1
ATOM 823 C C . ALA A 1 108 ? -4.217 -12.180 11.488 1.00 31.06 108 ALA A C 1
ATOM 825 O O . ALA A 1 108 ? -4.402 -11.338 12.369 1.00 31.06 108 ALA A O 1
ATOM 826 N N . THR A 1 109 ? -3.318 -13.152 11.617 1.00 31.73 109 THR A N 1
ATOM 827 C CA . THR A 1 109 ? -2.212 -13.039 12.566 1.00 31.73 109 THR A CA 1
ATOM 828 C C . THR A 1 109 ? -1.073 -12.361 11.819 1.00 31.73 109 THR A C 1
ATOM 830 O O . THR A 1 109 ? -0.480 -12.939 10.912 1.00 31.73 109 THR A O 1
ATOM 833 N N . MET A 1 110 ? -0.759 -11.111 12.173 1.00 35.84 110 MET A N 1
ATOM 834 C CA . MET A 1 110 ? 0.530 -10.543 11.784 1.00 35.84 110 MET A CA 1
ATOM 835 C C . MET A 1 110 ? 1.606 -11.353 12.502 1.00 35.84 110 MET A C 1
ATOM 837 O O . MET A 1 110 ? 1.752 -11.253 13.719 1.00 35.84 110 MET A O 1
ATOM 841 N N . PHE A 1 111 ? 2.332 -12.189 11.767 1.00 35.69 111 PHE A N 1
ATOM 842 C CA . PHE A 1 111 ? 3.487 -12.878 12.320 1.00 35.69 111 PHE A CA 1
ATOM 843 C C . PHE A 1 111 ? 4.600 -11.847 12.499 1.00 35.69 111 PHE A C 1
ATOM 845 O O . PHE A 1 111 ? 5.165 -11.348 11.523 1.00 35.69 111 PHE A O 1
ATOM 852 N N . THR A 1 112 ? 4.903 -11.514 13.753 1.00 37.12 112 THR A N 1
ATOM 853 C CA . THR A 1 112 ? 6.218 -10.979 14.093 1.00 37.12 112 THR A CA 1
ATOM 854 C C . THR A 1 112 ? 7.240 -12.042 13.716 1.00 37.12 112 THR A C 1
ATOM 856 O O . THR A 1 112 ? 7.034 -13.231 13.954 1.00 37.12 112 THR A O 1
ATOM 859 N N . ALA A 1 113 ? 8.319 -11.630 13.057 1.00 41.97 113 ALA A N 1
ATOM 860 C CA . ALA A 1 113 ? 9.377 -12.547 12.677 1.00 41.97 113 ALA A CA 1
ATOM 861 C C . ALA A 1 113 ? 9.899 -13.269 13.928 1.00 41.97 113 ALA A C 1
ATOM 863 O O . ALA A 1 113 ? 10.488 -12.631 14.802 1.00 41.97 113 ALA A O 1
ATOM 864 N N . GLY A 1 114 ? 9.708 -14.589 14.006 1.00 39.12 114 GLY A N 1
ATOM 865 C CA . GLY A 1 114 ? 10.365 -15.411 15.013 1.00 39.12 114 GLY A CA 1
ATOM 866 C C . GLY A 1 114 ? 11.867 -15.097 15.049 1.00 39.12 114 GLY A C 1
ATOM 867 O O . GLY A 1 114 ? 12.554 -15.189 14.029 1.00 39.12 114 GLY A O 1
ATOM 868 N N . ASN A 1 115 ? 12.347 -14.685 16.227 1.00 42.38 115 ASN A N 1
ATOM 869 C CA . ASN A 1 115 ? 13.736 -14.367 16.599 1.00 42.38 115 ASN A CA 1
ATOM 870 C C . ASN A 1 115 ? 14.389 -13.098 16.024 1.00 42.38 115 ASN A C 1
ATOM 872 O O . ASN A 1 115 ? 15.575 -12.883 16.274 1.00 42.38 115 ASN A O 1
ATOM 876 N N . VAL A 1 116 ? 13.659 -12.225 15.329 1.00 45.62 116 VAL A N 1
ATOM 877 C CA . VAL A 1 116 ? 14.153 -10.868 15.049 1.00 45.62 116 VAL A CA 1
ATOM 878 C C . VAL A 1 116 ? 13.242 -9.917 15.800 1.00 45.62 116 VAL A C 1
ATOM 880 O O . VAL A 1 116 ? 12.070 -9.799 15.455 1.00 45.62 116 VAL A O 1
ATOM 883 N N . GLU A 1 117 ? 13.763 -9.251 16.834 1.00 47.31 117 GLU A N 1
ATOM 884 C CA . GLU A 1 117 ? 13.124 -8.059 17.396 1.00 47.31 117 GLU A CA 1
ATOM 885 C C . GLU A 1 117 ? 13.021 -7.005 16.285 1.00 47.31 117 GLU A C 1
ATOM 887 O O . GLU A 1 117 ? 13.858 -6.114 16.152 1.00 47.31 117 GLU A O 1
ATOM 892 N N . ASN A 1 118 ? 12.006 -7.111 15.430 1.00 52.16 118 ASN A N 1
ATOM 893 C CA . ASN A 1 118 ? 11.585 -5.989 14.622 1.00 52.16 118 ASN A CA 1
ATOM 894 C C . ASN A 1 118 ? 10.935 -5.012 15.591 1.00 52.16 118 ASN A C 1
ATOM 896 O O . ASN A 1 118 ? 9.748 -5.107 15.892 1.00 52.16 118 ASN A O 1
ATOM 900 N N . GLN A 1 119 ? 11.762 -4.110 16.117 1.00 66.12 119 GLN A N 1
ATOM 901 C CA . GLN A 1 119 ? 11.336 -2.936 16.864 1.00 66.12 119 GLN A CA 1
ATOM 902 C C . GLN A 1 119 ? 10.596 -2.012 15.891 1.00 66.12 119 GLN A C 1
ATOM 904 O O . GLN A 1 119 ? 11.143 -1.040 15.371 1.00 66.12 119 GLN A O 1
ATOM 909 N N . LEU A 1 120 ? 9.352 -2.378 15.573 1.00 78.81 120 LEU A N 1
ATOM 910 C CA . LEU A 1 120 ? 8.437 -1.490 14.879 1.00 78.81 120 LEU A CA 1
ATOM 911 C C . LEU A 1 120 ? 8.290 -0.218 15.711 1.00 78.81 120 LEU A C 1
ATOM 913 O O . LEU A 1 120 ? 8.387 -0.222 16.936 1.00 78.81 120 LEU A O 1
ATOM 917 N N . SER A 1 121 ? 8.097 0.898 15.023 1.00 80.88 121 SER A N 1
ATOM 918 C CA . SER A 1 121 ? 7.940 2.173 15.703 1.00 80.88 121 SER A CA 1
ATOM 919 C C . SER A 1 121 ? 6.613 2.200 16.447 1.00 80.88 121 SER A C 1
ATOM 921 O O . SER A 1 121 ? 5.565 2.252 15.815 1.00 80.88 121 SER A O 1
ATOM 923 N N . ASP A 1 122 ? 6.661 2.275 17.774 1.00 79.75 122 ASP A N 1
ATOM 924 C CA . ASP A 1 122 ? 5.438 2.432 18.566 1.00 79.75 122 ASP A CA 1
ATOM 925 C C . ASP A 1 122 ? 4.753 3.777 18.298 1.00 79.75 122 ASP A C 1
ATOM 927 O O . ASP A 1 122 ? 3.536 3.867 18.399 1.00 79.75 122 ASP A O 1
ATOM 931 N N . THR A 1 123 ? 5.524 4.804 17.916 1.00 82.69 123 THR A N 1
ATOM 932 C CA . THR A 1 123 ? 5.095 6.198 17.694 1.00 82.69 123 THR A CA 1
ATOM 933 C C . THR A 1 123 ? 4.666 6.540 16.273 1.00 82.69 123 THR A C 1
ATOM 935 O O . THR A 1 123 ? 4.080 7.600 16.067 1.00 82.69 123 THR A O 1
ATOM 938 N N . GLN A 1 124 ? 4.944 5.692 15.281 1.00 88.25 124 GLN A N 1
ATOM 939 C CA . GLN A 1 124 ? 4.618 5.988 13.886 1.00 88.25 124 GLN A CA 1
ATOM 940 C C . GLN A 1 124 ? 4.082 4.767 13.157 1.00 88.25 124 GLN A C 1
ATOM 942 O O . GLN A 1 124 ? 4.795 3.783 12.997 1.00 88.25 124 GLN A O 1
ATOM 947 N N . LEU A 1 125 ? 2.896 4.885 12.566 1.00 89.50 125 LEU A N 1
ATOM 948 C CA . LEU A 1 125 ? 2.428 3.964 11.542 1.00 89.50 125 LEU A CA 1
ATOM 949 C C . LEU A 1 125 ? 3.221 4.195 10.248 1.00 89.50 125 LEU A C 1
ATOM 951 O O . LEU A 1 125 ? 3.084 5.228 9.596 1.00 89.50 125 LEU A O 1
ATOM 955 N N . ARG A 1 126 ? 4.038 3.215 9.861 1.00 93.06 126 ARG A N 1
ATOM 956 C CA . ARG A 1 126 ? 4.852 3.247 8.634 1.00 93.06 126 ARG A CA 1
ATOM 957 C C . ARG A 1 126 ? 4.259 2.314 7.585 1.00 93.06 126 ARG A C 1
ATOM 959 O O . ARG A 1 126 ? 4.252 1.104 7.798 1.00 93.06 126 ARG A O 1
ATOM 966 N N . VAL A 1 127 ? 3.801 2.861 6.465 1.00 94.44 127 VAL A N 1
ATOM 967 C CA . VAL A 1 127 ? 3.184 2.113 5.361 1.00 94.44 127 VAL A CA 1
ATOM 968 C C . VAL A 1 127 ? 4.051 2.253 4.117 1.00 94.44 127 VAL A C 1
ATOM 970 O O . VAL A 1 127 ? 4.281 3.367 3.647 1.00 94.44 127 VAL A O 1
ATOM 973 N N . ALA A 1 128 ? 4.548 1.137 3.594 1.00 96.88 128 ALA A N 1
ATOM 974 C CA . ALA A 1 128 ? 5.362 1.117 2.385 1.00 96.88 128 ALA A CA 1
ATOM 975 C C . ALA A 1 128 ? 4.593 0.490 1.217 1.00 96.88 128 ALA A C 1
ATOM 977 O O . ALA A 1 128 ? 3.859 -0.482 1.393 1.00 96.88 128 ALA A O 1
ATOM 978 N N . PHE A 1 129 ? 4.799 1.029 0.023 1.00 96.31 129 PHE A N 1
ATOM 979 C CA . PHE A 1 129 ? 4.159 0.588 -1.209 1.00 96.31 129 PHE A CA 1
ATOM 980 C C . PHE A 1 129 ? 5.199 0.326 -2.287 1.00 96.31 129 PHE A C 1
ATOM 982 O O . PHE A 1 129 ? 6.135 1.117 -2.435 1.00 96.31 129 PHE A O 1
ATOM 989 N N . ASP A 1 130 ? 5.006 -0.727 -3.074 1.00 94.69 130 ASP A N 1
ATOM 990 C CA . ASP A 1 130 ? 5.584 -0.771 -4.408 1.00 94.69 130 ASP A CA 1
ATOM 991 C C . ASP A 1 130 ? 4.894 0.229 -5.354 1.00 94.69 130 ASP A C 1
ATOM 993 O O . ASP A 1 130 ? 3.811 0.754 -5.078 1.00 94.69 130 ASP A O 1
ATOM 997 N N . GLY A 1 131 ? 5.561 0.530 -6.465 1.00 93.00 131 GLY A N 1
ATOM 998 C CA . GLY A 1 131 ? 5.031 1.345 -7.547 1.00 93.00 131 GLY A CA 1
ATOM 999 C C . GLY A 1 131 ? 4.060 0.569 -8.432 1.00 93.00 131 GLY A C 1
ATOM 1000 O O . GLY A 1 131 ? 2.851 0.592 -8.200 1.00 93.00 131 GLY A O 1
ATOM 1001 N N . ASP A 1 132 ? 4.594 -0.035 -9.491 1.00 89.38 132 ASP A N 1
ATOM 1002 C CA . ASP A 1 132 ? 3.813 -0.719 -10.526 1.00 89.38 132 ASP A CA 1
ATOM 1003 C C . ASP A 1 132 ? 3.077 -1.935 -9.950 1.00 89.38 132 ASP A C 1
ATOM 1005 O O . ASP A 1 132 ? 3.567 -2.579 -9.035 1.00 89.38 132 ASP A O 1
ATOM 1009 N N . GLY A 1 133 ? 1.855 -2.197 -10.416 1.00 81.50 133 GLY A N 1
ATOM 1010 C CA . GLY A 1 133 ? 1.007 -3.274 -9.883 1.00 81.50 133 GLY A CA 1
ATOM 1011 C C . GLY A 1 133 ? 0.366 -2.978 -8.516 1.00 81.50 133 GLY A C 1
ATOM 1012 O O . GLY A 1 133 ? -0.578 -3.664 -8.125 1.00 81.50 133 GLY A O 1
ATOM 1013 N N . VAL A 1 134 ? 0.799 -1.918 -7.818 1.00 88.81 134 VAL A N 1
ATOM 1014 C CA . VAL A 1 134 ? 0.322 -1.551 -6.473 1.00 88.81 134 VAL A CA 1
ATOM 1015 C C . VAL A 1 134 ? -0.294 -0.147 -6.441 1.00 88.81 134 VAL A C 1
ATOM 1017 O O . VAL A 1 134 ? -1.518 -0.016 -6.328 1.00 88.81 134 VAL A O 1
ATOM 1020 N N . LEU A 1 135 ? 0.516 0.916 -6.530 1.00 91.12 135 LEU A N 1
ATOM 1021 C CA . LEU A 1 135 ? 0.031 2.306 -6.585 1.00 91.12 135 LEU A CA 1
ATOM 1022 C C . LEU A 1 135 ? -0.256 2.769 -8.009 1.00 91.12 135 LEU A C 1
ATOM 1024 O O . LEU A 1 135 ? -1.193 3.540 -8.233 1.00 91.12 135 LEU A O 1
ATOM 1028 N N . PHE A 1 136 ? 0.546 2.300 -8.958 1.00 93.06 136 PHE A N 1
ATOM 1029 C CA . PHE A 1 136 ? 0.376 2.534 -10.385 1.00 93.06 136 PHE A CA 1
ATOM 1030 C C . PHE A 1 136 ? -0.083 1.238 -11.051 1.00 93.06 136 PHE A C 1
ATOM 1032 O O . PHE A 1 136 ? 0.115 0.146 -10.520 1.00 93.06 136 PHE A O 1
ATOM 1039 N N . SER A 1 137 ? -0.709 1.343 -12.219 1.00 87.81 137 SER A N 1
ATOM 1040 C CA . SER A 1 137 ? -0.955 0.167 -13.056 1.00 87.81 137 SER A CA 1
ATOM 1041 C C . SER A 1 137 ? 0.363 -0.497 -13.472 1.00 87.81 137 SER A C 1
ATOM 1043 O O . SER A 1 137 ? 1.423 0.122 -13.428 1.00 87.81 137 SER A O 1
ATOM 1045 N N . ASP A 1 138 ? 0.281 -1.705 -14.001 1.00 83.88 138 ASP A N 1
ATOM 1046 C CA . ASP A 1 138 ? 1.392 -2.444 -14.599 1.00 83.88 138 ASP A CA 1
ATOM 1047 C C . ASP A 1 138 ? 1.767 -1.988 -16.028 1.00 83.88 138 ASP A C 1
ATOM 1049 O O . ASP A 1 138 ? 2.603 -2.621 -16.672 1.00 83.88 138 ASP A O 1
ATOM 1053 N N . GLU A 1 139 ? 1.216 -0.875 -16.538 1.00 85.12 139 GLU A N 1
ATOM 1054 C CA . GLU A 1 139 ? 1.421 -0.427 -17.926 1.00 85.12 139 GLU A CA 1
ATOM 1055 C C . GLU A 1 139 ? 2.902 -0.291 -18.320 1.00 85.12 139 GLU A C 1
ATOM 1057 O O . GLU A 1 139 ? 3.304 -0.724 -19.402 1.00 85.12 139 GLU A O 1
ATOM 1062 N N . SER A 1 140 ? 3.745 0.264 -17.445 1.00 82.50 140 SER A N 1
ATOM 1063 C CA . SER A 1 140 ? 5.170 0.419 -17.747 1.00 82.50 140 SER A CA 1
ATOM 1064 C C . SER A 1 140 ? 5.933 -0.900 -17.580 1.00 82.50 140 SER A C 1
ATOM 1066 O O . SER A 1 140 ? 6.908 -1.130 -18.295 1.00 82.50 140 SER A O 1
ATOM 1068 N N . GLN A 1 141 ? 5.465 -1.794 -16.701 1.00 82.62 141 GLN A N 1
ATOM 1069 C CA . GLN A 1 141 ? 6.029 -3.137 -16.550 1.00 82.62 141 GLN A CA 1
ATOM 1070 C C . GLN A 1 141 ? 5.774 -3.981 -17.807 1.00 82.62 141 GLN A C 1
ATOM 1072 O O . GLN A 1 141 ? 6.659 -4.717 -18.239 1.00 82.62 141 GLN A O 1
ATOM 1077 N N . ILE A 1 142 ? 4.611 -3.820 -18.451 1.00 83.25 142 ILE A N 1
ATOM 1078 C CA . ILE A 1 142 ? 4.299 -4.451 -19.743 1.00 83.25 142 ILE A CA 1
ATOM 1079 C C . ILE A 1 142 ? 5.293 -4.001 -20.820 1.00 83.25 142 ILE A C 1
ATOM 1081 O O . ILE A 1 142 ? 5.829 -4.836 -21.550 1.00 83.25 142 ILE A O 1
ATOM 1085 N N . VAL A 1 143 ? 5.574 -2.694 -20.914 1.00 83.94 143 VAL A N 1
ATOM 1086 C CA . VAL A 1 143 ? 6.546 -2.160 -21.886 1.00 83.94 143 VAL A CA 1
ATOM 1087 C C . VAL A 1 143 ? 7.933 -2.752 -21.645 1.00 83.94 143 VAL A C 1
ATOM 1089 O O . VAL A 1 143 ? 8.563 -3.225 -22.590 1.00 83.94 143 VAL A O 1
ATOM 1092 N N . PHE A 1 144 ? 8.383 -2.785 -20.389 1.00 84.56 144 PHE A N 1
ATOM 1093 C CA . PHE A 1 144 ? 9.675 -3.364 -20.024 1.00 84.56 144 PHE A CA 1
ATOM 1094 C C . PHE A 1 144 ? 9.759 -4.862 -20.353 1.00 84.56 144 PHE A C 1
ATOM 1096 O O . PHE A 1 144 ? 10.725 -5.297 -20.977 1.00 84.56 144 PHE A O 1
ATOM 1103 N N . ASN A 1 145 ? 8.738 -5.648 -19.998 1.00 82.69 145 ASN A N 1
ATOM 1104 C CA . ASN A 1 145 ? 8.723 -7.093 -20.236 1.00 82.69 145 ASN A CA 1
ATOM 1105 C C . ASN A 1 145 ? 8.709 -7.441 -21.736 1.00 82.69 145 ASN A C 1
ATOM 1107 O O . ASN A 1 145 ? 9.337 -8.420 -22.137 1.00 82.69 145 ASN A O 1
ATOM 1111 N N . ASN A 1 146 ? 8.021 -6.647 -22.564 1.00 86.06 146 ASN A N 1
ATOM 1112 C CA . ASN A 1 146 ? 7.872 -6.918 -23.997 1.00 86.06 146 ASN A CA 1
ATOM 1113 C C . ASN A 1 146 ? 9.006 -6.347 -24.859 1.00 86.06 146 ASN A C 1
ATOM 1115 O O . ASN A 1 146 ? 9.330 -6.920 -25.900 1.00 86.06 146 ASN A O 1
ATOM 1119 N N . HIS A 1 147 ? 9.578 -5.206 -24.466 1.00 86.06 147 HIS A N 1
ATOM 1120 C CA . HIS A 1 147 ? 10.477 -4.423 -25.322 1.00 86.06 147 HIS A CA 1
ATOM 1121 C C . HIS A 1 147 ? 11.816 -4.061 -24.663 1.00 86.06 147 HIS A C 1
ATOM 1123 O O . HIS A 1 147 ? 12.678 -3.467 -25.305 1.00 86.06 147 HIS A O 1
ATOM 1129 N N . GLY A 1 148 ? 12.031 -4.460 -23.409 1.00 88.06 148 GLY A N 1
ATOM 1130 C CA . GLY A 1 148 ? 13.284 -4.241 -22.696 1.00 88.06 148 GLY A CA 1
ATOM 1131 C C . GLY A 1 148 ? 13.470 -2.812 -22.178 1.00 88.06 148 GLY A C 1
ATOM 1132 O O . GLY A 1 148 ? 12.572 -1.968 -22.218 1.00 88.06 148 GLY A O 1
ATOM 1133 N N . LEU A 1 149 ? 14.667 -2.561 -21.644 1.00 86.88 149 LEU A N 1
ATOM 1134 C CA . LEU A 1 149 ? 14.978 -1.355 -20.875 1.00 86.88 149 LEU A CA 1
ATOM 1135 C C . LEU A 1 149 ? 15.008 -0.077 -21.729 1.00 86.88 149 LEU A C 1
ATOM 1137 O O . LEU A 1 149 ? 14.488 0.949 -21.297 1.00 86.88 149 LEU A O 1
ATOM 1141 N N . ASP A 1 150 ? 15.550 -0.140 -22.948 1.00 88.25 150 ASP A N 1
ATOM 1142 C CA . ASP A 1 150 ? 15.656 1.034 -23.827 1.00 88.25 150 ASP A CA 1
ATOM 1143 C C . ASP A 1 150 ? 14.271 1.560 -24.225 1.00 88.25 150 ASP A C 1
ATOM 1145 O O . ASP A 1 150 ? 13.981 2.747 -24.077 1.00 88.25 150 ASP A O 1
ATOM 1149 N N . SER A 1 151 ? 13.363 0.667 -24.631 1.00 89.06 151 SER A N 1
ATOM 1150 C CA . SER A 1 151 ? 11.982 1.038 -24.953 1.00 89.06 151 SER A CA 1
ATOM 1151 C C . SER A 1 151 ? 11.198 1.520 -23.734 1.00 89.06 151 SER A C 1
ATOM 1153 O O . SER A 1 151 ? 10.348 2.401 -23.863 1.00 89.06 151 SER A O 1
ATOM 1155 N N . PHE A 1 152 ? 11.485 0.986 -22.543 1.00 89.12 152 PHE A N 1
ATOM 1156 C CA . PHE A 1 152 ? 10.934 1.521 -21.300 1.00 89.12 152 PHE A CA 1
ATOM 1157 C C . PHE A 1 152 ? 11.393 2.972 -21.070 1.00 89.12 152 PHE A C 1
ATOM 1159 O O . PHE A 1 152 ? 10.549 3.830 -20.814 1.00 89.12 152 PHE A O 1
ATOM 1166 N N . HIS A 1 153 ? 12.686 3.275 -21.230 1.00 89.00 153 HIS A N 1
ATOM 1167 C CA . HIS A 1 153 ? 13.212 4.636 -21.069 1.00 89.00 153 HIS A CA 1
ATOM 1168 C C . HIS A 1 153 ? 12.608 5.619 -22.076 1.00 89.00 153 HIS A C 1
ATOM 1170 O O . HIS A 1 153 ? 12.147 6.695 -21.692 1.00 89.00 153 HIS A O 1
ATOM 1176 N N . GLU A 1 154 ? 12.557 5.247 -23.356 1.00 89.44 154 GLU A N 1
ATOM 1177 C CA . GLU A 1 154 ? 11.929 6.069 -24.395 1.00 89.44 154 GLU A CA 1
ATOM 1178 C C . GLU A 1 154 ? 10.448 6.326 -24.091 1.00 89.44 154 GLU A C 1
ATOM 1180 O O . GLU A 1 154 ? 9.949 7.442 -24.271 1.00 89.44 154 GLU A O 1
ATOM 1185 N N . ASN A 1 155 ? 9.738 5.308 -23.598 1.00 90.19 155 ASN A N 1
ATOM 1186 C CA . ASN A 1 155 ? 8.340 5.435 -23.221 1.00 90.19 155 ASN A CA 1
ATOM 1187 C C . ASN A 1 155 ? 8.143 6.373 -22.022 1.00 90.19 155 ASN A C 1
ATOM 1189 O O . ASN A 1 155 ? 7.266 7.235 -22.080 1.00 90.19 155 ASN A O 1
ATOM 1193 N N . GLU A 1 156 ? 8.949 6.243 -20.965 1.00 91.62 156 GLU A N 1
ATOM 1194 C CA . GLU A 1 156 ? 8.872 7.114 -19.785 1.00 91.62 156 GLU A CA 1
ATOM 1195 C C . GLU A 1 156 ? 9.214 8.572 -20.129 1.00 91.62 156 GLU A C 1
ATOM 1197 O O . GLU A 1 156 ? 8.490 9.475 -19.708 1.00 91.62 156 GLU A O 1
ATOM 1202 N N . GLU A 1 157 ? 10.221 8.823 -20.972 1.00 90.56 157 GLU A N 1
ATOM 1203 C CA . GLU A 1 157 ? 10.571 10.182 -21.410 1.00 90.56 157 GLU A CA 1
ATOM 1204 C C . GLU A 1 157 ? 9.471 10.798 -22.289 1.00 90.56 157 GLU A C 1
ATOM 1206 O O . GLU A 1 157 ? 9.062 11.948 -22.087 1.00 90.56 157 GLU A O 1
ATOM 1211 N N . ARG A 1 158 ? 8.918 10.020 -23.228 1.00 92.50 158 ARG A N 1
ATOM 1212 C CA . ARG A 1 158 ? 7.806 10.449 -24.091 1.00 92.50 158 ARG A CA 1
ATOM 1213 C C . ARG A 1 158 ? 6.546 10.761 -23.283 1.00 92.50 158 ARG A C 1
ATOM 1215 O O . ARG A 1 158 ? 5.838 11.723 -23.587 1.00 92.50 158 ARG A O 1
ATOM 1222 N N . LEU A 1 159 ? 6.258 9.955 -22.262 1.00 92.69 159 LEU A N 1
ATOM 1223 C CA . LEU A 1 159 ? 5.070 10.068 -21.416 1.00 92.69 159 LEU A CA 1
ATOM 1224 C C . LEU A 1 159 ? 5.308 10.860 -20.129 1.00 92.69 159 LEU A C 1
ATOM 1226 O O . LEU A 1 159 ? 4.410 10.933 -19.297 1.00 92.69 159 LEU A O 1
ATOM 1230 N N . LYS A 1 160 ? 6.455 11.523 -19.954 1.00 91.88 160 LYS A N 1
ATOM 1231 C CA . LYS A 1 160 ? 6.823 12.185 -18.689 1.00 91.88 160 LYS A CA 1
ATOM 1232 C C . LYS A 1 160 ? 5.827 13.223 -18.166 1.00 91.88 160 LYS A C 1
ATOM 1234 O O . LYS A 1 160 ? 5.906 13.605 -17.004 1.00 91.88 160 LYS A O 1
ATOM 1239 N N . ASN A 1 161 ? 4.952 13.752 -19.023 1.00 91.69 161 ASN A N 1
ATOM 1240 C CA . ASN A 1 161 ? 3.903 14.720 -18.672 1.00 91.69 161 ASN A CA 1
ATOM 1241 C C . ASN A 1 161 ? 2.495 14.103 -18.645 1.00 91.69 161 ASN A C 1
ATOM 1243 O O . ASN A 1 161 ? 1.529 14.810 -18.375 1.00 91.69 161 ASN A O 1
ATOM 1247 N N . GLN A 1 162 ? 2.371 12.812 -18.945 1.00 93.44 162 GLN A N 1
ATOM 1248 C CA . GLN A 1 162 ? 1.134 12.053 -18.842 1.00 93.44 162 GLN A CA 1
ATOM 1249 C C . GLN A 1 162 ? 1.189 11.220 -17.555 1.00 93.44 162 GLN A C 1
ATOM 1251 O O . GLN A 1 162 ? 2.120 10.424 -17.395 1.00 93.44 162 GLN A O 1
ATOM 1256 N N . PRO A 1 163 ? 0.238 11.400 -16.621 1.00 93.50 163 PRO A N 1
ATOM 1257 C CA . PRO A 1 163 ? 0.186 10.601 -15.402 1.00 93.50 163 PRO A CA 1
ATOM 1258 C C . PRO A 1 163 ? 0.195 9.095 -15.695 1.00 93.50 163 PRO A C 1
ATOM 1260 O O . PRO A 1 163 ? -0.335 8.651 -16.716 1.00 93.50 163 PRO A O 1
ATOM 1263 N N . LEU A 1 164 ? 0.814 8.314 -14.810 1.00 93.62 164 LEU A N 1
ATOM 1264 C CA . LEU A 1 164 ? 0.652 6.860 -14.791 1.00 93.62 164 LEU A CA 1
ATOM 1265 C C . LEU A 1 164 ? -0.812 6.522 -14.502 1.00 93.62 164 LEU A C 1
ATOM 1267 O O . LEU A 1 164 ? -1.487 7.240 -13.755 1.00 93.62 164 LEU A O 1
ATOM 1271 N N . GLN A 1 165 ? -1.306 5.425 -15.071 1.00 91.31 165 GLN A N 1
ATOM 1272 C CA . GLN A 1 165 ? -2.626 4.924 -14.693 1.00 91.31 165 GLN A CA 1
ATOM 1273 C C . GLN A 1 165 ? -2.636 4.467 -13.228 1.00 91.31 165 GLN A C 1
ATOM 1275 O O . GLN A 1 165 ? -1.624 4.030 -12.674 1.00 91.31 165 GLN A O 1
ATOM 1280 N N . GLN A 1 166 ? -3.798 4.588 -12.588 1.00 88.19 166 GLN A N 1
ATOM 1281 C CA . GLN A 1 166 ? -3.963 4.260 -11.175 1.00 88.19 166 GLN A CA 1
ATOM 1282 C C . GLN A 1 166 ? -3.904 2.748 -10.926 1.00 88.19 166 GLN A C 1
ATOM 1284 O O . GLN A 1 166 ? -4.534 1.968 -11.639 1.00 88.19 166 GLN A O 1
ATOM 1289 N N . GLY A 1 167 ? -3.161 2.351 -9.896 1.00 85.31 167 GLY A N 1
ATOM 1290 C CA . GLY A 1 167 ? -3.158 0.995 -9.356 1.00 85.31 167 GLY A CA 1
ATOM 1291 C C . GLY A 1 167 ? -4.239 0.795 -8.294 1.00 85.31 167 GLY A C 1
ATOM 1292 O O . GLY A 1 167 ? -4.950 1.730 -7.905 1.00 85.31 167 GLY A O 1
ATOM 1293 N N . LEU A 1 168 ? -4.345 -0.438 -7.798 1.00 80.88 168 LEU A N 1
ATOM 1294 C CA . LEU A 1 168 ? -5.391 -0.849 -6.863 1.00 80.88 168 LEU A CA 1
ATOM 1295 C C . LEU A 1 168 ? -5.351 -0.064 -5.540 1.00 80.88 168 LEU A C 1
ATOM 1297 O O . LEU A 1 168 ? -6.395 0.304 -4.999 1.00 80.88 168 LEU A O 1
ATOM 1301 N N . LEU A 1 169 ? -4.154 0.222 -5.016 1.00 87.00 169 LEU A N 1
ATOM 1302 C CA . LEU A 1 169 ? -3.989 0.848 -3.700 1.00 87.00 169 LEU A CA 1
ATOM 1303 C C . LEU A 1 169 ? -3.932 2.379 -3.740 1.00 87.00 169 LEU A C 1
ATOM 1305 O O . LEU A 1 169 ? -3.738 3.009 -2.699 1.00 87.00 169 LEU A O 1
ATOM 1309 N N . LYS A 1 170 ? -4.173 3.004 -4.901 1.00 89.75 170 LYS A N 1
ATOM 1310 C CA . LYS A 1 170 ? -4.220 4.468 -5.021 1.00 89.75 170 LYS A CA 1
ATOM 1311 C C . LYS A 1 170 ? -5.211 5.082 -4.028 1.00 89.75 170 LYS A C 1
ATOM 1313 O O . LYS A 1 170 ? -4.841 5.990 -3.293 1.00 89.75 170 LYS A O 1
ATOM 1318 N N . TYR A 1 171 ? -6.442 4.567 -3.948 1.00 85.88 171 TYR A N 1
ATOM 1319 C CA . TYR A 1 171 ? -7.480 5.106 -3.052 1.00 85.88 171 TYR A CA 1
ATOM 1320 C C . TYR A 1 171 ? -7.171 4.891 -1.565 1.00 85.88 171 TYR A C 1
ATOM 1322 O O . TYR A 1 171 ? -7.574 5.698 -0.727 1.00 85.88 171 TYR A O 1
ATOM 1330 N N . PHE A 1 172 ? -6.418 3.840 -1.231 1.00 87.94 172 PHE A N 1
ATOM 1331 C CA . PHE A 1 172 ? -5.932 3.644 0.131 1.00 87.94 172 PHE A CA 1
ATOM 1332 C C . PHE A 1 172 ? -4.877 4.696 0.497 1.00 87.94 172 PHE A C 1
ATOM 1334 O O . PHE A 1 172 ? -4.964 5.300 1.567 1.00 87.94 172 PHE A O 1
ATOM 1341 N N . LEU A 1 173 ? -3.944 5.002 -0.414 1.00 93.12 173 LEU A N 1
ATOM 1342 C CA . LEU A 1 173 ? -3.018 6.121 -0.234 1.00 93.12 173 LEU A CA 1
ATOM 1343 C C . LEU A 1 173 ? -3.772 7.451 -0.071 1.00 93.12 173 LEU A C 1
ATOM 1345 O O . LEU A 1 173 ? -3.411 8.240 0.797 1.00 93.12 173 LEU A O 1
ATOM 1349 N N . GLU A 1 174 ? -4.850 7.693 -0.827 1.00 90.88 174 GLU A N 1
ATOM 1350 C CA . GLU A 1 174 ? -5.680 8.894 -0.631 1.00 90.88 174 GLU A CA 1
ATOM 1351 C C . GLU A 1 174 ? -6.274 8.978 0.774 1.00 90.88 174 GLU A C 1
ATOM 1353 O O . GLU A 1 174 ? -6.284 10.055 1.369 1.00 90.88 174 GLU A O 1
ATOM 1358 N N . ALA A 1 175 ? -6.760 7.861 1.319 1.00 88.81 175 ALA A N 1
ATOM 1359 C CA . ALA A 1 175 ? -7.287 7.813 2.680 1.00 88.81 175 ALA A CA 1
ATOM 1360 C C . ALA A 1 175 ? -6.195 8.124 3.718 1.00 88.81 175 ALA A C 1
ATOM 1362 O O . ALA A 1 175 ? -6.420 8.932 4.621 1.00 88.81 175 ALA A O 1
ATOM 1363 N N . LEU A 1 176 ? -4.990 7.566 3.548 1.00 90.81 176 LEU A N 1
ATOM 1364 C CA . LEU A 1 176 ? -3.843 7.885 4.403 1.00 90.81 176 LEU A CA 1
ATOM 1365 C C . LEU A 1 176 ? -3.464 9.367 4.309 1.00 90.81 176 LEU A C 1
ATOM 1367 O O . LEU A 1 176 ? -3.316 10.011 5.341 1.00 90.81 176 LEU A O 1
ATOM 1371 N N . VAL A 1 177 ? -3.370 9.934 3.103 1.00 92.81 177 VAL A N 1
ATOM 1372 C CA . VAL A 1 177 ? -3.030 11.353 2.895 1.00 92.81 177 VAL A CA 1
ATOM 1373 C C . VAL A 1 177 ? -4.095 12.276 3.492 1.00 92.81 177 VAL A C 1
ATOM 1375 O O . VAL A 1 177 ? -3.755 13.282 4.113 1.00 92.81 177 VAL A O 1
ATOM 1378 N N . LYS A 1 178 ? -5.385 11.929 3.377 1.00 90.25 178 LYS A N 1
ATOM 1379 C CA . LYS A 1 178 ? -6.472 12.668 4.041 1.00 90.25 178 LYS A CA 1
ATOM 1380 C C . LYS A 1 178 ? -6.278 12.710 5.555 1.00 90.25 178 LYS A C 1
ATOM 1382 O O . LYS A 1 178 ? -6.412 13.780 6.143 1.00 90.25 178 LYS A O 1
ATOM 1387 N N . LEU A 1 179 ? -5.920 11.582 6.172 1.00 88.81 179 LEU A N 1
ATOM 1388 C CA . LEU A 1 179 ? -5.597 11.536 7.599 1.00 88.81 179 LEU A CA 1
ATOM 1389 C C . LEU A 1 179 ? -4.331 12.338 7.910 1.00 88.81 179 LEU A C 1
ATOM 1391 O O . LEU A 1 179 ? -4.347 13.136 8.840 1.00 88.81 179 LEU A O 1
ATOM 1395 N N . GLN A 1 180 ? -3.268 12.200 7.112 1.00 91.56 180 GLN A N 1
ATOM 1396 C CA . GLN A 1 180 ? -2.031 12.971 7.274 1.00 91.56 180 GLN A CA 1
ATOM 1397 C C . GLN A 1 180 ? -2.285 14.482 7.268 1.00 91.56 180 GLN A C 1
ATOM 1399 O O . GLN A 1 180 ? -1.739 15.186 8.111 1.00 91.56 180 GLN A O 1
ATOM 1404 N N . ASN A 1 181 ? -3.153 14.981 6.385 1.00 90.62 181 ASN A N 1
ATOM 1405 C CA . ASN A 1 181 ? -3.468 16.409 6.290 1.00 90.62 181 ASN A CA 1
ATOM 1406 C C . ASN A 1 181 ? -4.169 16.963 7.545 1.00 90.62 181 ASN A C 1
ATOM 1408 O O . ASN A 1 181 ? -4.081 18.155 7.830 1.00 90.62 181 ASN A O 1
ATOM 1412 N N . LYS A 1 182 ? -4.821 16.117 8.353 1.00 88.75 182 LYS A N 1
ATOM 1413 C CA . LYS A 1 182 ? -5.343 16.537 9.667 1.00 88.75 182 LYS A CA 1
ATOM 1414 C C . LYS A 1 182 ? -4.227 16.850 10.657 1.00 88.75 182 LYS A C 1
ATOM 1416 O O . LYS A 1 182 ? -4.384 17.685 11.540 1.00 88.75 182 LYS A O 1
ATOM 1421 N N . PHE A 1 183 ? -3.076 16.218 10.485 1.00 88.31 183 PHE A N 1
ATOM 1422 C CA . PHE A 1 183 ? -1.903 16.457 11.307 1.00 88.31 183 PHE A CA 1
ATOM 1423 C C . PHE A 1 183 ? -1.057 17.630 10.812 1.00 88.31 183 PHE A C 1
ATOM 1425 O O . PHE A 1 183 ? -0.072 17.943 11.465 1.00 88.31 183 PHE A O 1
ATOM 1432 N N . ASP A 1 184 ? -1.429 18.336 9.736 1.00 78.19 184 ASP A N 1
ATOM 1433 C CA . ASP A 1 184 ? -0.647 19.481 9.232 1.00 78.19 184 ASP A CA 1
ATOM 1434 C C . ASP A 1 184 ? -0.513 20.613 10.281 1.00 78.19 184 ASP A C 1
ATOM 1436 O O . ASP A 1 184 ? 0.420 21.413 10.225 1.00 78.19 184 ASP A O 1
ATOM 1440 N N . LYS A 1 185 ? -1.418 20.673 11.274 1.00 66.38 185 LYS A N 1
ATOM 1441 C CA . LYS A 1 185 ? -1.327 21.592 12.427 1.00 66.38 185 LYS A CA 1
ATOM 1442 C C . LYS A 1 185 ? -0.424 21.084 13.557 1.00 66.38 185 LYS A C 1
ATOM 1444 O O . LYS A 1 185 ? 0.036 21.884 14.370 1.00 66.38 185 LYS A O 1
ATOM 1449 N N . SER A 1 186 ? -0.194 19.777 13.637 1.00 63.88 186 SER A N 1
ATOM 1450 C CA . SER A 1 186 ? 0.707 19.155 14.609 1.00 63.88 186 SER A CA 1
ATOM 1451 C C . SER A 1 186 ? 2.103 19.040 14.005 1.00 63.88 186 SER A C 1
ATOM 1453 O O . SER A 1 186 ? 2.265 18.602 12.873 1.00 63.88 186 SER A O 1
ATOM 1455 N N . GLN A 1 187 ? 3.147 19.409 14.743 1.00 63.97 187 GLN A N 1
ATOM 1456 C CA . GLN A 1 187 ? 4.517 19.373 14.211 1.00 63.97 187 GLN A CA 1
ATOM 1457 C C . GLN A 1 187 ? 5.019 17.952 13.869 1.00 63.97 187 GLN A C 1
ATOM 1459 O O . GLN A 1 187 ? 6.077 17.816 13.257 1.00 63.97 187 GLN A O 1
ATOM 1464 N N . MET A 1 188 ? 4.281 16.892 14.224 1.00 79.56 188 MET A N 1
ATOM 1465 C CA . MET A 1 188 ? 4.634 15.502 13.937 1.00 79.56 188 MET A CA 1
ATOM 1466 C C . MET A 1 188 ? 3.397 14.703 13.518 1.00 79.56 188 MET A C 1
ATOM 1468 O O . MET A 1 188 ? 2.513 14.468 14.326 1.00 79.56 188 MET A O 1
ATOM 1472 N N . CYS A 1 189 ? 3.353 14.256 12.260 1.00 88.56 189 CYS A N 1
ATOM 1473 C CA . CYS A 1 189 ? 2.333 13.316 11.800 1.00 88.56 189 CYS A CA 1
ATOM 1474 C C . CYS A 1 189 ? 2.727 11.870 12.180 1.00 88.56 189 CYS A C 1
ATOM 1476 O O . CYS A 1 189 ? 3.835 11.443 11.819 1.00 88.56 189 CYS A O 1
ATOM 1478 N N . PRO A 1 190 ? 1.840 11.096 12.838 1.00 90.75 190 PRO A N 1
ATOM 1479 C CA . PRO A 1 190 ? 2.108 9.718 13.250 1.00 90.75 190 PRO A CA 1
ATOM 1480 C C . PRO A 1 190 ? 1.960 8.708 12.103 1.00 90.75 190 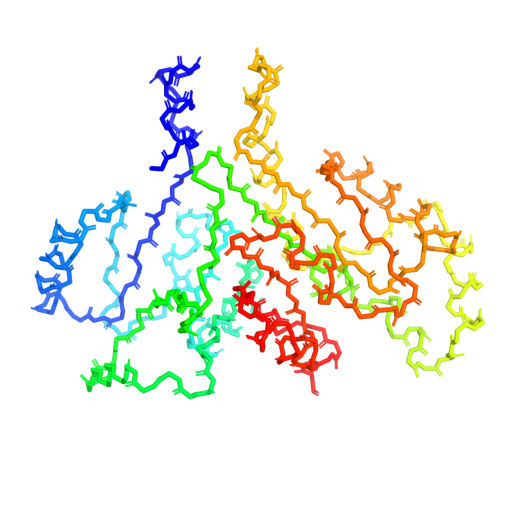PRO A C 1
ATOM 1482 O O . PRO A 1 190 ? 2.126 7.515 12.322 1.00 90.75 190 PRO A O 1
ATOM 1485 N N . ILE A 1 191 ? 1.644 9.146 10.880 1.00 91.94 191 ILE A N 1
ATOM 1486 C CA . ILE A 1 191 ? 1.552 8.290 9.691 1.00 91.94 191 ILE A CA 1
ATOM 1487 C C . ILE A 1 191 ? 2.681 8.667 8.733 1.00 91.94 191 ILE A C 1
ATOM 1489 O O . ILE A 1 191 ? 2.823 9.835 8.366 1.00 91.94 191 ILE A O 1
ATOM 1493 N N . LYS A 1 192 ? 3.462 7.677 8.296 1.00 94.94 192 LYS A N 1
ATOM 1494 C CA . LYS A 1 192 ? 4.534 7.833 7.311 1.00 94.94 192 LYS A CA 1
ATOM 1495 C C . LYS A 1 192 ? 4.359 6.879 6.143 1.00 94.94 192 LYS A C 1
ATOM 1497 O O . LYS A 1 192 ? 4.215 5.674 6.338 1.00 94.94 192 LYS A O 1
ATOM 1502 N N . THR A 1 193 ? 4.398 7.432 4.937 1.00 97.00 193 THR A N 1
ATOM 1503 C CA . THR A 1 193 ? 4.223 6.696 3.682 1.00 97.00 193 THR A CA 1
ATOM 1504 C C . THR A 1 193 ? 5.532 6.617 2.901 1.00 97.00 193 THR A C 1
ATOM 1506 O O . THR A 1 193 ? 6.287 7.587 2.823 1.00 97.00 193 THR A O 1
ATOM 1509 N N . TYR A 1 194 ? 5.807 5.453 2.316 1.00 98.19 194 TYR A N 1
ATOM 1510 C CA . TYR A 1 194 ? 7.035 5.191 1.569 1.00 98.19 194 TYR A CA 1
ATOM 1511 C C . TYR A 1 194 ? 6.702 4.588 0.207 1.00 98.19 194 TYR A C 1
ATOM 1513 O O . TYR A 1 194 ? 5.920 3.643 0.136 1.00 98.19 194 TYR A O 1
ATOM 1521 N N . LEU A 1 195 ? 7.337 5.086 -0.854 1.00 98.06 195 LEU A N 1
ATOM 1522 C CA . LEU A 1 195 ? 7.376 4.416 -2.154 1.00 98.06 195 LEU A CA 1
ATOM 1523 C C . LEU A 1 195 ? 8.705 3.676 -2.280 1.00 98.06 195 LEU A C 1
ATOM 1525 O O . LEU A 1 195 ? 9.755 4.314 -2.255 1.00 98.06 195 LEU A O 1
ATOM 1529 N N . VAL A 1 196 ? 8.670 2.355 -2.435 1.00 97.06 196 VAL A N 1
ATOM 1530 C CA . VAL A 1 196 ? 9.853 1.505 -2.622 1.00 97.06 196 VAL A CA 1
ATOM 1531 C C . VAL A 1 196 ? 9.726 0.784 -3.953 1.00 97.06 196 VAL A C 1
ATOM 1533 O O . VAL A 1 196 ? 9.059 -0.238 -4.044 1.00 97.06 196 VAL A O 1
ATOM 1536 N N . THR A 1 197 ? 10.371 1.320 -4.989 1.00 94.88 197 THR A N 1
ATOM 1537 C CA . THR A 1 197 ? 10.176 0.867 -6.370 1.00 94.88 197 THR A CA 1
ATOM 1538 C C . THR A 1 197 ? 11.482 0.439 -7.025 1.00 94.88 197 THR A C 1
ATOM 1540 O O . THR A 1 197 ? 12.536 1.046 -6.825 1.00 94.88 197 THR A O 1
ATOM 1543 N N . SER A 1 198 ? 11.406 -0.597 -7.862 1.00 91.94 198 SER A N 1
ATOM 1544 C CA . SER A 1 198 ? 12.522 -1.028 -8.710 1.00 91.94 198 SER A CA 1
ATOM 1545 C C . SER A 1 198 ? 12.852 -0.018 -9.815 1.00 91.94 198 SER A C 1
ATOM 1547 O O . SER A 1 198 ? 13.935 -0.099 -10.394 1.00 91.94 198 SER A O 1
ATOM 1549 N N . ARG A 1 199 ? 11.969 0.958 -10.079 1.00 90.62 199 ARG A N 1
ATOM 1550 C CA . ARG A 1 199 ? 12.236 2.077 -10.988 1.00 90.62 199 ARG A CA 1
ATOM 1551 C C . ARG A 1 199 ? 13.465 2.871 -10.547 1.00 90.62 199 ARG A C 1
ATOM 1553 O O . ARG A 1 199 ? 13.802 2.953 -9.363 1.00 90.62 199 ARG A O 1
ATOM 1560 N N . SER A 1 200 ? 14.122 3.489 -11.511 1.00 89.75 200 SER A N 1
ATOM 1561 C CA . SER A 1 200 ? 15.198 4.445 -11.295 1.00 89.75 200 SER A CA 1
ATOM 1562 C C . SER A 1 200 ? 14.659 5.878 -11.255 1.00 89.75 200 SER A C 1
ATOM 1564 O O . SER A 1 200 ? 13.662 6.220 -11.896 1.00 89.75 200 SER A O 1
ATOM 1566 N N . GLU A 1 201 ? 15.307 6.729 -10.461 1.00 91.75 201 GLU A N 1
ATOM 1567 C CA . GLU A 1 201 ? 14.855 8.110 -10.266 1.00 91.75 201 GLU A CA 1
ATOM 1568 C C . GLU A 1 201 ? 15.062 8.965 -11.519 1.00 91.75 201 GLU A C 1
ATOM 1570 O O . GLU A 1 201 ? 14.214 9.788 -11.858 1.00 91.75 201 GLU A O 1
ATOM 1575 N N . VAL A 1 202 ? 16.174 8.744 -12.221 1.00 88.06 202 VAL A N 1
ATOM 1576 C CA . VAL A 1 202 ? 16.596 9.556 -13.369 1.00 88.06 202 VAL A CA 1
ATOM 1577 C C . VAL A 1 202 ? 15.642 9.365 -14.550 1.00 88.06 202 VAL A C 1
ATOM 1579 O O . VAL A 1 202 ? 15.249 10.340 -15.183 1.00 88.06 202 VAL A O 1
ATOM 1582 N N . GLU A 1 203 ? 15.234 8.128 -14.819 1.00 84.06 203 GLU A N 1
ATOM 1583 C CA . GLU A 1 203 ? 14.483 7.760 -16.020 1.00 84.06 203 GLU A CA 1
ATOM 1584 C C . GLU A 1 203 ? 12.966 7.770 -15.793 1.00 84.06 203 GLU A C 1
ATOM 1586 O O . GLU A 1 203 ? 12.215 8.171 -16.677 1.00 84.06 203 GLU A O 1
ATOM 1591 N N . ALA A 1 204 ? 12.498 7.381 -14.603 1.00 86.69 204 ALA A N 1
ATOM 1592 C CA . ALA A 1 204 ? 11.066 7.246 -14.317 1.00 86.69 204 ALA A CA 1
ATOM 1593 C C . ALA A 1 204 ? 10.566 8.162 -13.185 1.00 86.69 204 ALA A C 1
ATOM 1595 O O . ALA A 1 204 ? 9.355 8.352 -13.015 1.00 86.69 204 ALA A O 1
ATOM 1596 N N . GLY A 1 205 ? 11.471 8.769 -12.411 1.00 91.62 205 GLY A N 1
ATOM 1597 C CA . GLY A 1 205 ? 11.109 9.565 -11.239 1.00 91.62 205 GLY A CA 1
ATOM 1598 C C . GLY A 1 205 ? 10.254 10.782 -11.583 1.00 91.62 205 GLY A C 1
ATOM 1599 O O . GLY A 1 205 ? 9.290 11.072 -10.875 1.00 91.62 205 GLY A O 1
ATOM 1600 N N . ALA A 1 206 ? 10.533 11.473 -12.692 1.00 92.88 206 ALA A N 1
ATOM 1601 C CA . ALA A 1 206 ? 9.777 12.665 -13.086 1.00 92.88 206 ALA A CA 1
ATOM 1602 C C . ALA A 1 206 ? 8.283 12.370 -13.317 1.00 92.88 206 ALA A C 1
ATOM 1604 O O . ALA A 1 206 ? 7.425 13.140 -12.873 1.00 92.88 206 ALA A O 1
ATOM 1605 N N . ARG A 1 207 ? 7.966 11.252 -13.985 1.00 94.75 207 ARG A N 1
ATOM 1606 C CA . ARG A 1 207 ? 6.585 10.841 -14.265 1.00 94.75 207 ARG A CA 1
ATOM 1607 C C . ARG A 1 207 ? 5.868 10.407 -12.988 1.00 94.75 207 ARG A C 1
ATOM 1609 O O . ARG A 1 207 ? 4.727 10.812 -12.773 1.00 94.75 207 ARG A O 1
ATOM 1616 N N . VAL A 1 208 ? 6.548 9.670 -12.105 1.00 95.44 208 VAL A N 1
ATOM 1617 C CA . VAL A 1 208 ? 6.027 9.279 -10.781 1.00 95.44 208 VAL A CA 1
ATOM 1618 C C . VAL A 1 208 ? 5.642 10.508 -9.952 1.00 95.44 208 VAL A C 1
ATOM 1620 O O . VAL A 1 208 ? 4.503 10.607 -9.492 1.00 95.44 208 VAL A O 1
ATOM 1623 N N . HIS A 1 209 ? 6.541 11.489 -9.821 1.00 95.19 209 HIS A N 1
ATOM 1624 C CA . HIS A 1 209 ? 6.269 12.710 -9.055 1.00 95.19 209 HIS A CA 1
ATOM 1625 C C . HIS A 1 209 ? 5.093 13.506 -9.634 1.00 95.19 209 HIS A C 1
ATOM 1627 O O . HIS A 1 209 ? 4.197 13.908 -8.893 1.00 95.19 209 HIS A O 1
ATOM 1633 N N . LYS A 1 210 ? 5.049 13.696 -10.959 1.00 95.62 210 LYS A N 1
ATOM 1634 C CA . LYS A 1 210 ? 3.941 14.402 -11.625 1.00 95.62 210 LYS A CA 1
ATOM 1635 C C . LYS A 1 210 ? 2.614 13.666 -11.503 1.00 95.62 210 LYS A C 1
ATOM 1637 O O . LYS A 1 210 ? 1.581 14.313 -11.368 1.00 95.62 210 LYS A O 1
ATOM 1642 N N . THR A 1 211 ? 2.637 12.335 -11.520 1.00 96.62 211 THR A N 1
ATOM 1643 C CA . THR A 1 211 ? 1.441 11.512 -11.307 1.00 96.62 211 THR A CA 1
ATOM 1644 C C . THR A 1 211 ? 0.866 11.781 -9.921 1.00 96.62 211 THR A C 1
ATOM 1646 O O . THR A 1 211 ? -0.283 12.204 -9.814 1.00 96.62 211 THR A O 1
ATOM 1649 N N . LEU A 1 212 ? 1.680 11.638 -8.870 1.00 96.94 212 LEU A N 1
ATOM 1650 C CA . LEU A 1 212 ? 1.253 11.899 -7.492 1.00 96.94 212 LEU A CA 1
ATOM 1651 C C . LEU A 1 212 ? 0.781 13.346 -7.306 1.00 96.94 212 LEU A C 1
ATOM 1653 O O . LEU A 1 212 ? -0.275 13.574 -6.719 1.00 96.94 212 LEU A O 1
ATOM 1657 N N . GLN A 1 213 ? 1.489 14.313 -7.897 1.00 95.94 213 GLN A N 1
ATOM 1658 C CA . GLN A 1 213 ? 1.077 15.716 -7.892 1.00 95.94 213 GLN A CA 1
ATOM 1659 C C . GLN A 1 213 ? -0.286 15.920 -8.568 1.00 95.94 213 GLN A C 1
ATOM 1661 O O . GLN A 1 213 ? -1.130 16.631 -8.029 1.00 95.94 213 GLN A O 1
ATOM 1666 N N . SER A 1 214 ? -0.524 15.289 -9.723 1.00 96.69 214 SER A N 1
ATOM 1667 C CA . 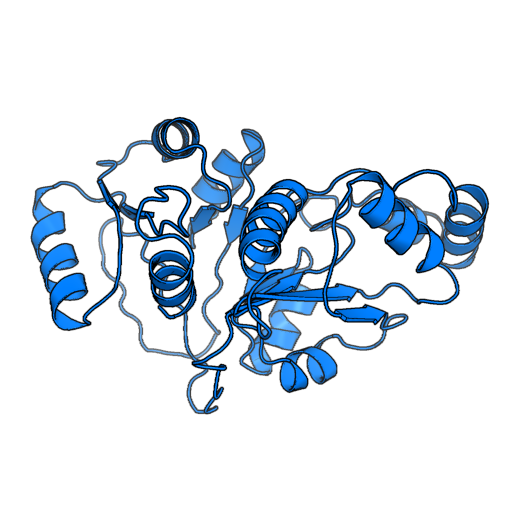SER A 1 214 ? -1.800 15.386 -10.443 1.00 96.69 214 SER A CA 1
ATOM 1668 C C . SER A 1 214 ? -2.965 14.773 -9.665 1.00 96.69 214 SER A C 1
ATOM 1670 O O . SER A 1 214 ? -4.094 15.244 -9.773 1.00 96.69 214 SER A O 1
ATOM 1672 N N . TRP A 1 215 ? -2.687 13.763 -8.838 1.00 95.31 215 TRP A N 1
ATOM 1673 C CA . TRP A 1 215 ? -3.659 13.166 -7.925 1.00 95.31 215 TRP A CA 1
ATOM 1674 C C . TRP A 1 215 ? -3.833 13.964 -6.626 1.00 95.31 215 TRP A C 1
ATOM 1676 O O . TRP A 1 215 ? -4.704 13.638 -5.826 1.00 95.31 215 TRP A O 1
ATOM 1686 N N . GLY A 1 216 ? -3.018 14.998 -6.391 1.00 95.62 216 GLY A N 1
ATOM 1687 C CA . GLY A 1 216 ? -3.004 15.734 -5.126 1.00 95.62 216 GLY A CA 1
ATOM 1688 C C . GLY A 1 216 ? -2.487 14.900 -3.948 1.00 95.62 216 GLY A C 1
ATOM 1689 O O . GLY A 1 216 ? -2.849 15.170 -2.804 1.00 95.62 216 GLY A O 1
ATOM 1690 N N . LEU A 1 217 ? -1.668 13.878 -4.215 1.00 95.25 217 LEU A N 1
ATOM 1691 C CA . LEU A 1 217 ? -1.133 12.962 -3.210 1.00 95.25 217 LEU A CA 1
ATOM 1692 C C . LEU A 1 217 ? 0.337 13.247 -2.928 1.00 95.25 217 LEU A C 1
ATOM 1694 O O . LEU A 1 217 ? 1.117 13.575 -3.822 1.00 95.25 217 LEU A O 1
ATOM 1698 N N . LYS A 1 218 ? 0.714 13.083 -1.660 1.00 93.38 218 LYS A N 1
ATOM 1699 C CA . LYS A 1 218 ? 2.090 13.186 -1.175 1.00 93.38 218 LYS A CA 1
ATOM 1700 C C . LYS A 1 218 ? 2.523 11.845 -0.590 1.00 93.38 218 LYS A C 1
ATOM 1702 O O . LYS A 1 218 ? 1.733 11.182 0.072 1.00 93.38 218 LYS A O 1
ATOM 1707 N N . ILE A 1 219 ? 3.773 11.472 -0.842 1.00 96.44 219 ILE A N 1
ATOM 1708 C CA . ILE A 1 219 ? 4.455 10.363 -0.171 1.00 96.44 219 ILE A CA 1
ATOM 1709 C C . ILE A 1 219 ? 5.623 10.968 0.605 1.00 96.44 219 ILE A C 1
ATOM 1711 O O . ILE A 1 219 ? 6.316 11.838 0.076 1.00 96.44 219 ILE A O 1
ATOM 1715 N N . ASP A 1 220 ? 5.829 10.551 1.857 1.00 96.06 220 ASP A N 1
ATOM 1716 C CA . ASP A 1 220 ? 6.856 11.153 2.717 1.00 96.06 220 ASP A CA 1
ATOM 1717 C C . ASP A 1 220 ? 8.276 10.859 2.223 1.00 96.06 220 ASP A C 1
ATOM 1719 O O . ASP A 1 220 ? 9.156 11.711 2.346 1.00 96.06 220 ASP A O 1
ATOM 1723 N N . GLN A 1 221 ? 8.521 9.647 1.714 1.00 96.88 221 GLN A N 1
ATOM 1724 C CA . GLN A 1 221 ? 9.839 9.233 1.236 1.00 96.88 221 GLN A CA 1
ATOM 1725 C C . GLN A 1 221 ? 9.762 8.348 -0.009 1.00 96.88 221 GLN A C 1
ATOM 1727 O O . GLN A 1 221 ? 8.985 7.395 -0.077 1.00 96.88 221 GLN A O 1
ATOM 1732 N N . PHE A 1 222 ? 10.642 8.637 -0.965 1.00 97.06 222 PHE A N 1
ATOM 1733 C CA . PHE A 1 222 ? 10.810 7.889 -2.205 1.00 97.06 222 PHE A CA 1
ATOM 1734 C C . PHE A 1 222 ? 12.115 7.091 -2.163 1.00 97.06 222 PHE A C 1
ATOM 1736 O O . PHE A 1 222 ? 13.160 7.622 -1.794 1.00 97.06 222 PHE A O 1
ATOM 1743 N N . MET A 1 223 ? 12.057 5.822 -2.557 1.00 96.75 223 MET A N 1
ATOM 1744 C CA . MET A 1 223 ? 13.199 4.918 -2.673 1.00 96.75 223 MET A CA 1
ATOM 1745 C C . MET A 1 223 ? 13.193 4.310 -4.079 1.00 96.75 223 MET A C 1
ATOM 1747 O O . MET A 1 223 ? 12.586 3.265 -4.316 1.00 96.75 223 MET A O 1
ATOM 1751 N N . PHE A 1 224 ? 13.856 4.989 -5.016 1.00 96.06 224 PHE A N 1
ATOM 1752 C CA . PHE A 1 224 ? 14.092 4.494 -6.372 1.00 96.06 224 PHE A CA 1
ATOM 1753 C C . PHE A 1 224 ? 15.338 3.613 -6.386 1.00 96.06 224 PHE A C 1
ATOM 1755 O O . PHE A 1 224 ? 16.447 4.080 -6.120 1.00 96.06 224 PHE A O 1
ATOM 1762 N N . LEU A 1 225 ? 15.162 2.323 -6.659 1.00 95.12 225 LEU A N 1
ATOM 1763 C CA . LEU A 1 225 ? 16.227 1.340 -6.477 1.00 95.12 225 LEU A CA 1
ATOM 1764 C C . LEU A 1 225 ? 16.985 1.005 -7.756 1.00 95.12 225 LEU A C 1
ATOM 1766 O O . LEU A 1 225 ? 18.054 0.403 -7.659 1.00 95.12 225 LEU A O 1
ATOM 1770 N N . ALA A 1 226 ? 16.473 1.389 -8.929 1.00 91.94 226 ALA A N 1
ATOM 1771 C CA . ALA A 1 226 ? 17.089 1.076 -10.221 1.00 91.94 226 ALA A CA 1
ATOM 1772 C C . ALA A 1 226 ? 17.452 -0.424 -10.344 1.00 91.94 226 ALA A C 1
ATOM 1774 O O . ALA A 1 226 ? 18.595 -0.791 -10.614 1.00 91.94 226 ALA A O 1
ATOM 1775 N N . GLY A 1 227 ? 16.490 -1.296 -10.031 1.00 88.81 227 GLY A N 1
ATOM 1776 C CA . GLY A 1 227 ? 16.637 -2.756 -10.047 1.00 88.81 227 GLY A CA 1
ATOM 1777 C C . GLY A 1 227 ? 17.403 -3.368 -8.866 1.00 88.81 227 GLY A C 1
ATOM 1778 O O . GLY A 1 227 ? 17.528 -4.591 -8.793 1.00 88.81 227 GLY A O 1
ATOM 1779 N N . LYS A 1 228 ? 17.919 -2.568 -7.923 1.00 93.44 228 LYS A N 1
ATOM 1780 C CA . LYS A 1 228 ? 18.569 -3.096 -6.712 1.00 93.44 228 LYS A CA 1
ATOM 1781 C C . LYS A 1 228 ? 17.549 -3.747 -5.760 1.00 93.44 228 LYS A C 1
ATOM 1783 O O . LYS A 1 228 ? 16.381 -3.362 -5.758 1.00 93.44 228 LYS A O 1
ATOM 1788 N N . PRO A 1 229 ? 17.980 -4.689 -4.897 1.00 93.69 229 PRO A N 1
ATOM 1789 C CA . PRO A 1 229 ? 17.085 -5.364 -3.957 1.00 93.69 229 PRO A CA 1
ATOM 1790 C C . PRO A 1 229 ? 16.335 -4.406 -3.016 1.00 93.69 229 PRO A C 1
ATOM 1792 O O . PRO A 1 229 ? 16.940 -3.507 -2.430 1.00 93.69 229 PRO A O 1
ATOM 1795 N N . LYS A 1 230 ? 15.038 -4.670 -2.791 1.00 94.75 230 LYS A N 1
ATOM 1796 C CA . LYS A 1 230 ? 14.167 -3.913 -1.863 1.00 94.75 230 LYS A CA 1
ATOM 1797 C C . LYS A 1 230 ? 14.455 -4.176 -0.379 1.00 94.75 230 LYS A C 1
ATOM 1799 O O . LYS A 1 230 ? 14.065 -3.388 0.476 1.00 94.75 230 LYS A O 1
ATOM 1804 N N . GLY A 1 231 ? 15.168 -5.257 -0.059 1.00 93.50 231 GLY A N 1
ATOM 1805 C CA . GLY A 1 231 ? 15.457 -5.673 1.317 1.00 93.50 231 GLY A CA 1
ATOM 1806 C C . GLY A 1 231 ? 16.152 -4.607 2.179 1.00 93.50 231 GLY A C 1
ATOM 1807 O O . GLY A 1 231 ? 15.575 -4.198 3.185 1.00 93.50 231 GLY A O 1
ATOM 1808 N N . PRO A 1 232 ? 17.343 -4.106 1.796 1.00 94.00 232 PRO A N 1
ATOM 1809 C CA . PRO A 1 232 ? 18.084 -3.129 2.595 1.00 94.00 232 PRO A CA 1
ATOM 1810 C C . PRO A 1 232 ? 17.307 -1.849 2.968 1.00 94.00 232 PRO A C 1
ATOM 1812 O O . PRO A 1 232 ? 17.314 -1.488 4.149 1.00 94.00 232 PRO A O 1
ATOM 1815 N N . PRO A 1 233 ? 16.609 -1.148 2.045 1.00 95.06 233 PRO A N 1
ATOM 1816 C CA . PRO A 1 233 ? 15.812 0.015 2.436 1.00 95.06 233 PRO A CA 1
ATOM 1817 C C . PRO A 1 233 ? 14.637 -0.367 3.346 1.00 95.06 233 PRO A C 1
ATOM 1819 O O . PRO A 1 233 ? 14.382 0.343 4.316 1.00 95.06 233 PRO A O 1
ATOM 1822 N N . LEU A 1 234 ? 13.966 -1.501 3.112 1.00 94.50 234 LEU A N 1
ATOM 1823 C CA . LEU A 1 234 ? 12.856 -1.954 3.961 1.00 94.50 234 LEU A CA 1
ATOM 1824 C C . LEU A 1 234 ? 13.310 -2.332 5.377 1.00 94.50 234 LEU A C 1
ATOM 1826 O O . LEU A 1 234 ? 12.617 -1.998 6.334 1.00 94.50 234 LEU A O 1
ATOM 1830 N N . GLN A 1 235 ? 14.488 -2.941 5.538 1.00 91.69 235 GLN A N 1
ATOM 1831 C CA . GLN A 1 235 ? 15.083 -3.203 6.855 1.00 91.69 235 GLN A CA 1
ATOM 1832 C C . GLN A 1 235 ? 15.414 -1.920 7.618 1.00 91.69 235 GLN A C 1
ATOM 1834 O O . GLN A 1 235 ? 15.339 -1.905 8.841 1.00 91.69 235 GLN A O 1
ATOM 1839 N N . LYS A 1 236 ? 15.765 -0.838 6.914 1.00 92.38 236 LYS A N 1
ATOM 1840 C CA . LYS A 1 23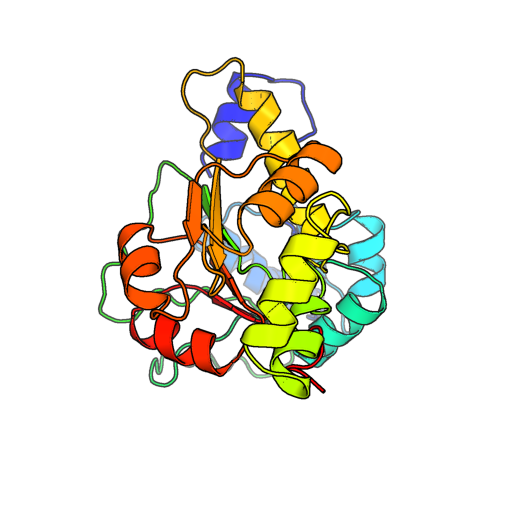6 ? 16.005 0.471 7.535 1.00 92.38 236 LYS A CA 1
ATOM 1841 C C . LYS A 1 236 ? 14.703 1.189 7.894 1.00 92.38 236 LYS A C 1
ATOM 1843 O O . LYS A 1 236 ? 14.636 1.857 8.920 1.00 92.38 236 LYS A O 1
ATOM 1848 N N . ILE A 1 237 ? 13.688 1.088 7.037 1.00 92.81 237 ILE A N 1
ATOM 1849 C CA . ILE A 1 237 ? 12.381 1.722 7.251 1.00 92.81 237 ILE A CA 1
ATOM 1850 C C . ILE A 1 237 ? 11.600 1.002 8.358 1.00 92.81 237 ILE A C 1
ATOM 1852 O O . ILE A 1 237 ? 10.908 1.666 9.129 1.00 92.81 237 ILE A O 1
ATOM 1856 N N . GLN A 1 238 ? 11.703 -0.330 8.430 1.00 91.19 238 GLN A N 1
ATOM 1857 C CA . GLN A 1 238 ? 10.873 -1.207 9.265 1.00 91.19 238 GLN A CA 1
ATOM 1858 C C . GLN A 1 238 ? 9.386 -0.826 9.171 1.00 91.19 238 GLN A C 1
ATOM 1860 O O . GLN A 1 238 ? 8.797 -0.341 10.144 1.00 91.19 238 GLN A O 1
ATOM 1865 N N . PRO A 1 239 ? 8.776 -0.944 7.975 1.00 91.31 239 PRO A N 1
ATOM 1866 C CA . PRO A 1 239 ? 7.371 -0.620 7.818 1.00 91.31 239 PRO A CA 1
ATOM 1867 C C . PRO A 1 239 ? 6.507 -1.614 8.599 1.00 91.31 239 PRO A C 1
ATOM 1869 O O . PRO A 1 239 ? 6.842 -2.791 8.721 1.00 91.31 239 PRO A O 1
ATOM 1872 N N . HIS A 1 240 ? 5.361 -1.136 9.080 1.00 87.75 240 HIS A N 1
ATOM 1873 C CA . HIS A 1 240 ? 4.340 -1.993 9.681 1.00 87.75 240 HIS A CA 1
ATOM 1874 C C . HIS A 1 240 ? 3.721 -2.922 8.638 1.00 87.75 240 HIS A C 1
ATOM 1876 O O . HIS A 1 240 ? 3.291 -4.023 8.962 1.00 87.75 240 HIS A O 1
ATOM 1882 N N . ILE A 1 241 ? 3.678 -2.471 7.385 1.00 88.50 241 ILE A N 1
ATOM 1883 C CA . ILE A 1 241 ? 3.215 -3.254 6.249 1.00 88.50 241 ILE A CA 1
ATOM 1884 C C . ILE A 1 241 ? 3.871 -2.738 4.967 1.00 88.50 241 ILE A C 1
ATOM 1886 O O . ILE A 1 241 ? 3.985 -1.525 4.758 1.00 88.50 241 ILE A O 1
ATOM 1890 N N . PHE A 1 242 ? 4.312 -3.668 4.125 1.00 92.56 242 PHE A N 1
ATOM 1891 C CA . PHE A 1 242 ? 4.792 -3.404 2.774 1.00 92.56 242 PHE A CA 1
ATOM 1892 C C . PHE A 1 242 ? 3.884 -4.090 1.745 1.00 92.56 242 PHE A C 1
ATOM 1894 O O . PHE A 1 242 ? 3.703 -5.307 1.798 1.00 92.56 242 PHE A O 1
ATOM 1901 N N . PHE A 1 243 ? 3.306 -3.311 0.831 1.00 90.06 243 PHE A N 1
ATOM 1902 C CA . PHE A 1 243 ? 2.465 -3.814 -0.258 1.00 90.06 243 PHE A CA 1
ATOM 1903 C C . PHE A 1 243 ? 3.287 -4.053 -1.522 1.00 90.06 243 PHE A C 1
ATOM 1905 O O . PHE A 1 243 ? 3.967 -3.140 -1.984 1.00 90.06 243 PHE A O 1
ATOM 1912 N N . GLU A 1 244 ? 3.192 -5.254 -2.082 1.00 88.75 244 GLU A N 1
ATOM 1913 C CA . GLU A 1 244 ? 3.984 -5.715 -3.229 1.00 88.75 244 GLU A CA 1
ATOM 1914 C C . GLU A 1 244 ? 3.139 -6.674 -4.077 1.00 88.75 244 GLU A C 1
ATOM 1916 O O . GLU A 1 244 ? 2.367 -7.458 -3.524 1.00 88.75 244 GLU A O 1
ATOM 1921 N N . ASP A 1 245 ? 3.270 -6.633 -5.399 1.00 84.06 245 ASP A N 1
ATOM 1922 C CA . ASP A 1 245 ? 2.550 -7.516 -6.325 1.00 84.06 245 ASP A CA 1
ATOM 1923 C C . ASP A 1 245 ? 3.374 -8.751 -6.747 1.00 84.06 245 ASP A C 1
ATOM 1925 O O . ASP A 1 245 ? 2.790 -9.799 -7.032 1.00 84.06 245 ASP A O 1
ATOM 1929 N N . ASP A 1 246 ? 4.713 -8.679 -6.731 1.00 87.31 246 ASP A N 1
ATOM 1930 C CA . ASP A 1 246 ? 5.602 -9.792 -7.095 1.00 87.31 246 ASP A CA 1
ATOM 1931 C C . ASP A 1 246 ? 5.949 -10.711 -5.902 1.00 87.31 246 ASP A C 1
ATOM 1933 O O . ASP A 1 246 ? 6.697 -10.369 -4.975 1.00 87.31 246 ASP A O 1
ATOM 1937 N N . MET A 1 247 ? 5.490 -11.964 -5.978 1.00 83.00 247 MET A N 1
ATOM 1938 C CA . MET A 1 247 ? 5.765 -13.015 -4.991 1.00 83.00 247 MET A CA 1
ATOM 1939 C C . MET A 1 247 ? 7.259 -13.299 -4.759 1.00 83.00 247 MET A C 1
ATOM 1941 O O . MET A 1 247 ? 7.641 -13.720 -3.662 1.00 83.00 247 MET A O 1
ATOM 1945 N N . LYS A 1 248 ? 8.130 -13.080 -5.750 1.00 87.62 248 LYS A N 1
ATOM 1946 C CA . LYS A 1 248 ? 9.585 -13.236 -5.596 1.00 87.62 248 LYS A CA 1
ATOM 1947 C C . LYS A 1 248 ? 10.142 -12.178 -4.650 1.00 87.62 248 LYS A C 1
ATOM 1949 O O . LYS A 1 248 ? 10.877 -12.530 -3.727 1.00 87.62 248 LYS A O 1
ATOM 1954 N N . HIS A 1 249 ? 9.766 -10.910 -4.836 1.00 88.25 249 HIS A N 1
ATOM 1955 C CA . HIS A 1 249 ? 10.163 -9.827 -3.933 1.00 88.25 249 HIS A CA 1
ATOM 1956 C C . HIS A 1 249 ? 9.631 -10.069 -2.525 1.00 88.25 249 HIS A C 1
ATOM 1958 O O . HIS A 1 249 ? 10.389 -9.965 -1.560 1.00 88.25 249 HIS A O 1
ATOM 1964 N N . ILE A 1 250 ? 8.365 -10.477 -2.417 1.00 84.88 250 ILE A N 1
ATOM 1965 C CA . ILE A 1 250 ? 7.725 -10.816 -1.145 1.00 84.88 250 ILE A CA 1
ATOM 1966 C C . ILE A 1 250 ? 8.516 -11.888 -0.398 1.00 84.88 250 ILE A C 1
ATOM 1968 O O . ILE A 1 250 ? 8.852 -11.701 0.769 1.00 84.88 250 ILE A O 1
ATOM 1972 N N . ASN A 1 251 ? 8.853 -13.001 -1.050 1.00 84.31 251 ASN A N 1
ATOM 1973 C CA . ASN A 1 251 ? 9.598 -14.077 -0.395 1.00 84.31 251 ASN A CA 1
ATOM 1974 C C . ASN A 1 251 ? 10.961 -13.595 0.123 1.00 84.31 251 ASN A C 1
ATOM 1976 O O . ASN A 1 251 ? 11.302 -13.886 1.269 1.00 84.31 251 ASN A O 1
ATOM 1980 N N . LEU A 1 252 ? 11.681 -12.786 -0.660 1.00 87.31 252 LEU A N 1
ATOM 1981 C CA . LEU A 1 252 ? 12.978 -12.233 -0.260 1.00 87.31 252 LEU A CA 1
ATOM 1982 C C . LEU A 1 252 ? 12.876 -11.312 0.962 1.00 87.31 252 LEU A C 1
ATOM 1984 O O . LEU A 1 252 ? 13.662 -11.431 1.897 1.00 87.31 252 LEU A O 1
ATOM 1988 N N . VAL A 1 253 ? 11.914 -10.386 0.994 1.00 85.44 253 VAL A N 1
ATOM 1989 C CA . VAL A 1 253 ? 11.807 -9.429 2.113 1.00 85.44 253 VAL A CA 1
ATOM 1990 C C . VAL A 1 253 ? 11.224 -10.071 3.375 1.00 85.44 253 VAL A C 1
ATOM 1992 O O . VAL A 1 253 ? 11.516 -9.633 4.488 1.00 85.44 253 VAL A O 1
ATOM 1995 N N . ARG A 1 254 ? 10.455 -11.154 3.229 1.00 82.50 254 ARG A N 1
ATOM 1996 C CA . ARG A 1 254 ? 9.933 -11.938 4.358 1.00 82.50 254 ARG A CA 1
ATOM 1997 C C . ARG A 1 254 ? 11.020 -12.706 5.092 1.00 82.50 254 ARG A C 1
ATOM 1999 O O . ARG A 1 254 ? 10.938 -12.854 6.310 1.00 82.50 254 ARG A O 1
ATOM 2006 N N . GLU A 1 255 ? 12.063 -13.150 4.394 1.00 82.94 255 GLU A N 1
ATOM 2007 C CA . GLU A 1 255 ? 13.249 -13.729 5.040 1.00 82.94 255 GLU A CA 1
ATOM 2008 C C . GLU A 1 255 ? 13.946 -12.724 5.971 1.00 82.94 255 GLU A C 1
ATOM 2010 O O . GLU A 1 255 ? 14.539 -13.121 6.976 1.00 82.94 255 GLU A O 1
ATOM 2015 N N . LEU A 1 256 ? 13.789 -11.427 5.691 1.00 83.12 256 LEU A N 1
ATOM 2016 C CA . LEU A 1 256 ? 14.306 -10.315 6.492 1.00 83.12 256 LEU A CA 1
ATOM 2017 C C . LEU A 1 256 ? 13.345 -9.876 7.613 1.00 83.12 256 LEU A C 1
ATOM 2019 O O . LEU A 1 256 ? 13.613 -8.895 8.302 1.00 83.12 256 LEU A O 1
ATOM 2023 N N . GLY A 1 257 ? 12.225 -10.584 7.791 1.00 78.62 257 GLY A N 1
ATOM 2024 C CA . GLY A 1 257 ? 11.227 -10.316 8.825 1.00 78.62 257 GLY A CA 1
ATOM 2025 C C . GLY A 1 257 ? 10.251 -9.180 8.512 1.00 78.62 257 GLY A C 1
ATOM 2026 O O . GLY A 1 257 ? 9.507 -8.769 9.399 1.00 78.62 257 GLY A O 1
ATOM 2027 N N . ILE A 1 258 ? 10.238 -8.661 7.283 1.00 82.75 258 ILE A N 1
ATOM 2028 C CA . ILE A 1 258 ? 9.343 -7.567 6.894 1.00 82.75 258 ILE A CA 1
ATOM 2029 C C . ILE A 1 258 ? 7.913 -8.091 6.717 1.00 82.75 258 ILE A C 1
ATOM 2031 O O . ILE A 1 258 ? 7.680 -9.073 6.005 1.00 82.75 258 ILE A O 1
ATOM 2035 N N . ILE A 1 259 ? 6.951 -7.411 7.346 1.00 83.12 259 ILE A N 1
ATOM 2036 C CA . ILE A 1 259 ? 5.523 -7.701 7.188 1.00 83.12 259 ILE A CA 1
ATOM 2037 C C . ILE A 1 259 ? 5.098 -7.252 5.790 1.00 83.12 259 ILE A C 1
ATOM 2039 O O . ILE A 1 259 ? 5.276 -6.093 5.413 1.00 83.12 259 ILE A O 1
ATOM 2043 N N . THR A 1 260 ? 4.534 -8.180 5.021 1.00 82.31 260 THR A N 1
ATOM 2044 C CA . THR A 1 260 ? 4.141 -7.955 3.628 1.00 82.31 260 THR A CA 1
ATOM 2045 C C . THR A 1 260 ? 2.691 -8.322 3.383 1.00 82.31 260 THR A C 1
ATOM 2047 O O . THR A 1 260 ? 2.169 -9.269 3.976 1.00 82.31 260 THR A O 1
ATOM 2050 N N . ALA A 1 261 ? 2.065 -7.584 2.473 1.00 81.81 261 ALA A N 1
ATOM 2051 C CA . ALA A 1 261 ? 0.779 -7.922 1.895 1.00 81.81 261 ALA A CA 1
ATOM 2052 C C . ALA A 1 261 ? 0.926 -8.023 0.377 1.00 81.81 261 ALA A C 1
ATOM 2054 O O . ALA A 1 261 ? 1.315 -7.063 -0.289 1.00 81.81 261 ALA A O 1
ATOM 2055 N N . HIS A 1 262 ? 0.624 -9.208 -0.147 1.00 82.44 262 HIS A N 1
ATOM 2056 C CA . HIS A 1 262 ? 0.617 -9.471 -1.577 1.00 82.44 262 HIS A CA 1
ATOM 2057 C C . HIS A 1 262 ? -0.593 -8.806 -2.223 1.00 82.44 262 HIS A C 1
ATOM 2059 O O . HIS A 1 262 ? -1.715 -8.969 -1.747 1.00 82.44 262 HIS A O 1
ATOM 2065 N N . VAL A 1 263 ? -0.379 -8.070 -3.303 1.00 79.75 263 VAL A N 1
ATOM 2066 C CA . VAL A 1 263 ? -1.435 -7.472 -4.116 1.00 79.75 263 VAL A CA 1
ATOM 2067 C C . VAL A 1 263 ? -1.559 -8.309 -5.394 1.00 79.75 263 VAL A C 1
ATOM 2069 O O . VAL A 1 263 ? -0.782 -8.093 -6.320 1.00 79.75 263 VAL A O 1
ATOM 2072 N N . PRO A 1 264 ? -2.486 -9.288 -5.467 1.00 73.94 264 PRO A N 1
ATOM 2073 C CA . PRO A 1 264 ? -2.629 -10.162 -6.631 1.00 73.94 264 PRO A CA 1
ATOM 2074 C C . PRO A 1 264 ? -3.351 -9.428 -7.772 1.00 73.94 264 PRO A C 1
ATOM 2076 O O . PRO A 1 264 ? -4.498 -9.717 -8.107 1.00 73.94 264 PRO A O 1
ATOM 2079 N N . TYR A 1 265 ? -2.693 -8.415 -8.327 1.00 65.88 265 TYR A N 1
ATOM 2080 C CA . TYR A 1 265 ? -3.186 -7.559 -9.399 1.00 65.88 265 TYR A CA 1
ATOM 2081 C C . TYR A 1 265 ? -2.139 -7.451 -10.514 1.00 65.88 265 TYR A C 1
ATOM 2083 O O . TYR A 1 265 ? -0.939 -7.531 -10.259 1.00 65.88 265 TYR A O 1
ATOM 2091 N N . GLY A 1 266 ? -2.593 -7.270 -11.753 1.00 66.06 266 GLY A N 1
ATOM 2092 C CA . GLY A 1 266 ? -1.721 -7.074 -12.913 1.00 66.06 266 GLY A CA 1
ATOM 2093 C C . GLY A 1 266 ? -1.046 -8.340 -13.455 1.00 66.06 266 GLY A C 1
ATOM 2094 O O . GLY A 1 266 ? -1.300 -9.461 -13.010 1.00 66.06 266 GLY A O 1
ATOM 2095 N N . ILE A 1 267 ? -0.179 -8.150 -14.453 1.00 66.62 267 ILE A N 1
ATOM 2096 C CA . ILE A 1 267 ? 0.443 -9.209 -15.265 1.00 66.62 267 ILE A CA 1
ATOM 2097 C C . ILE A 1 267 ? 1.271 -10.229 -14.484 1.00 66.62 267 ILE A C 1
ATOM 2099 O O . ILE A 1 267 ? 1.463 -11.340 -14.966 1.00 66.62 267 ILE A O 1
ATOM 2103 N N . ASN A 1 268 ? 1.761 -9.877 -13.295 1.00 58.28 268 ASN A N 1
ATOM 2104 C CA . ASN A 1 268 ? 2.555 -10.783 -12.465 1.00 58.28 268 ASN A CA 1
ATOM 2105 C C . ASN A 1 268 ? 1.700 -11.877 -11.797 1.00 58.28 268 ASN A C 1
ATOM 2107 O O . ASN A 1 268 ? 2.250 -12.808 -11.212 1.00 58.28 268 ASN A O 1
ATOM 2111 N N . ASN A 1 269 ? 0.370 -11.762 -11.887 1.00 56.09 269 ASN A N 1
ATOM 2112 C CA . ASN A 1 269 ? -0.605 -12.615 -11.211 1.00 56.09 269 ASN A CA 1
ATOM 2113 C C . ASN A 1 269 ? -1.586 -13.308 -12.187 1.00 56.09 269 ASN A C 1
ATOM 2115 O O . ASN A 1 269 ? -2.600 -13.845 -11.738 1.00 56.09 269 ASN A O 1
ATOM 2119 N N . MET A 1 270 ? -1.298 -13.281 -13.500 1.00 49.06 270 MET A N 1
ATOM 2120 C CA . MET A 1 270 ? -2.038 -14.000 -14.557 1.00 49.06 270 MET A CA 1
ATOM 2121 C C . MET A 1 270 ? -1.391 -15.333 -14.940 1.00 49.06 270 MET A C 1
ATOM 2123 O O . MET A 1 270 ? -0.147 -15.442 -14.861 1.00 49.06 270 MET A O 1
#

Radius of gyration: 19.31 Å; chains: 1; bounding box: 41×48×52 Å

Foldseek 3Di:
DVLQVVLCVLPVPDPLGDAAEAEWQDDPVCVVVVVVVCVVVVPDHPYYYYQVNHQCQVVCVVVVPLEAEWLDPVNQVVCVVVLHQYFHWDDAPPPPPDPPPPDGTTDDDQDQPVPDPLVDPPQAQEEEEEDDQTQFDCVLVVQCVPPNDVSSLVVLVVCLQPAGHGHSNNSVQVSLQVSQVSCPVPPDRRYAYEYAYLAACVRNVSNVVNNCVVVVGDHRYYHHNVNPQSQVVCLVRLHPEYEDQAPVSVNVNVVVRRGYTHNCGHDNND